Protein AF-A0A0D2PDH9-F1 (afdb_monomer)

Organism: Hypholoma sublateritium (strain FD-334 SS-4) (NCBI:txid945553)

pLDDT: mean 81.87, std 9.91, range [37.19, 96.12]

Structure (mmCIF, N/CA/C/O backbone):
data_AF-A0A0D2PDH9-F1
#
_entry.id   AF-A0A0D2PDH9-F1
#
loop_
_atom_site.group_PDB
_atom_site.id
_atom_site.type_symbol
_atom_site.label_atom_id
_atom_site.label_alt_id
_atom_site.label_comp_id
_atom_site.label_asym_id
_atom_site.label_entity_id
_atom_site.label_seq_id
_atom_site.pdbx_PDB_ins_code
_atom_site.Cartn_x
_atom_site.Cartn_y
_atom_site.Cartn_z
_atom_site.occupancy
_atom_site.B_iso_or_equiv
_atom_site.auth_seq_id
_atom_site.auth_comp_id
_atom_site.auth_asym_id
_atom_site.auth_atom_id
_atom_site.pdbx_PDB_model_num
ATOM 1 N N . MET A 1 1 ? 2.870 7.344 -26.450 1.00 37.19 1 MET A N 1
ATOM 2 C CA . MET A 1 1 ? 2.073 6.960 -27.634 1.00 37.19 1 MET A CA 1
ATOM 3 C C . MET A 1 1 ? 0.659 6.664 -27.164 1.00 37.19 1 MET A C 1
ATOM 5 O O . MET A 1 1 ? 0.551 6.042 -26.114 1.00 37.19 1 MET A O 1
ATOM 9 N N . PRO A 1 2 ? -0.398 7.162 -27.824 1.00 49.84 2 PRO A N 1
ATOM 10 C CA . PRO A 1 2 ? -1.767 6.843 -27.430 1.00 49.84 2 PRO A CA 1
ATOM 11 C C . PRO A 1 2 ? -2.007 5.343 -27.624 1.00 49.84 2 PRO A C 1
ATOM 13 O O . PRO A 1 2 ? -1.875 4.834 -28.733 1.00 49.84 2 PRO A O 1
ATOM 16 N N . THR A 1 3 ? -2.299 4.634 -26.538 1.00 59.06 3 THR A N 1
ATOM 17 C CA . THR A 1 3 ? -2.645 3.213 -26.584 1.00 59.06 3 THR A CA 1
ATOM 18 C C . THR A 1 3 ? -4.070 3.103 -27.112 1.00 59.06 3 THR A C 1
ATOM 20 O O . THR A 1 3 ? -5.017 3.510 -26.438 1.00 59.06 3 THR A O 1
ATOM 23 N N . GLU A 1 4 ? -4.231 2.628 -28.343 1.00 74.19 4 GLU A N 1
ATOM 24 C CA . GLU A 1 4 ? -5.554 2.320 -28.877 1.00 74.19 4 GLU A CA 1
ATOM 25 C C . GLU A 1 4 ? -6.143 1.133 -28.102 1.00 74.19 4 GLU A C 1
ATOM 27 O O . GLU A 1 4 ? -5.474 0.118 -27.906 1.00 74.19 4 GLU A O 1
ATOM 32 N N . ILE A 1 5 ? -7.378 1.272 -27.612 1.00 72.50 5 ILE A N 1
ATOM 33 C CA . ILE A 1 5 ? -8.081 0.178 -26.938 1.00 72.50 5 ILE A CA 1
ATOM 34 C C . ILE A 1 5 ? -8.751 -0.657 -28.025 1.00 72.50 5 ILE A C 1
ATOM 36 O O . ILE A 1 5 ? -9.552 -0.137 -28.804 1.00 72.50 5 ILE A O 1
ATOM 40 N N . ILE A 1 6 ? -8.412 -1.942 -28.077 1.00 82.81 6 ILE A N 1
ATOM 41 C CA . ILE A 1 6 ? -9.010 -2.898 -29.005 1.00 82.81 6 ILE A CA 1
ATOM 42 C C . ILE A 1 6 ? -10.144 -3.611 -28.270 1.00 82.81 6 ILE A C 1
ATOM 44 O O . ILE A 1 6 ? -9.899 -4.333 -27.307 1.00 82.81 6 ILE A O 1
ATOM 48 N N . GLU A 1 7 ? -11.380 -3.400 -28.714 1.00 84.44 7 GLU A N 1
ATOM 49 C CA . GLU A 1 7 ? -12.553 -4.126 -28.227 1.00 84.44 7 GLU A CA 1
ATOM 50 C C . GLU A 1 7 ? -12.954 -5.176 -29.263 1.00 84.44 7 GLU A C 1
ATOM 52 O O . GLU A 1 7 ? -12.940 -4.917 -30.468 1.00 84.44 7 GLU A O 1
ATOM 57 N N . THR A 1 8 ? -13.268 -6.387 -28.808 1.00 85.25 8 THR A N 1
ATOM 58 C CA . THR A 1 8 ? -13.623 -7.504 -29.689 1.00 85.25 8 THR A CA 1
ATOM 59 C C . THR A 1 8 ? -15.044 -7.952 -29.391 1.00 85.25 8 THR A C 1
ATOM 61 O O . THR A 1 8 ? -15.364 -8.263 -28.246 1.00 85.25 8 THR A O 1
ATOM 64 N N . SER A 1 9 ? -15.894 -7.997 -30.414 1.00 88.12 9 SER A N 1
ATOM 65 C CA . SER A 1 9 ? -17.261 -8.505 -30.313 1.00 88.12 9 SER A CA 1
ATOM 66 C C . SER A 1 9 ? -17.491 -9.639 -31.314 1.00 88.12 9 SER A C 1
ATOM 68 O O . SER A 1 9 ? -16.843 -9.723 -32.357 1.00 88.12 9 SER A O 1
ATOM 70 N N . MET A 1 10 ? -18.392 -10.554 -30.965 1.00 86.25 10 MET A N 1
ATOM 71 C CA . MET A 1 10 ? -18.767 -11.707 -31.785 1.00 86.25 10 MET A CA 1
ATOM 72 C C . MET A 1 10 ? -20.187 -11.503 -32.313 1.00 86.25 10 MET A C 1
ATOM 74 O O . MET A 1 10 ? -21.099 -11.246 -31.526 1.00 86.25 10 MET A O 1
ATOM 78 N N . VAL A 1 11 ? -20.387 -11.647 -33.624 1.00 90.81 11 VAL A N 1
ATOM 79 C CA . VAL A 1 11 ? -21.713 -11.640 -34.260 1.00 90.81 11 VAL A CA 1
ATOM 80 C C . VAL A 1 11 ? -21.820 -12.868 -35.160 1.00 90.81 11 VAL A C 1
ATOM 82 O O . VAL A 1 11 ? -21.286 -12.888 -36.268 1.00 90.81 11 VAL A O 1
ATOM 85 N N . GLY A 1 12 ? -22.482 -13.917 -34.662 1.00 92.31 12 GLY A N 1
ATOM 86 C CA . GLY A 1 12 ? -22.443 -15.240 -35.293 1.00 92.31 12 GLY A CA 1
ATOM 87 C C . GLY A 1 12 ? -21.014 -15.790 -35.301 1.00 92.31 12 GLY A C 1
ATOM 88 O O . GLY A 1 12 ? -20.348 -15.763 -34.269 1.00 92.31 12 GLY A O 1
ATOM 89 N N . ASP A 1 13 ? -20.536 -16.211 -36.472 1.00 92.81 13 ASP A N 1
ATOM 90 C CA . ASP A 1 13 ? -19.171 -16.723 -36.674 1.00 92.81 13 ASP A CA 1
ATOM 91 C C . ASP A 1 13 ? -18.150 -15.622 -37.032 1.00 92.81 13 ASP A C 1
ATOM 93 O O . ASP A 1 13 ? -17.011 -15.910 -37.400 1.00 92.81 13 ASP A O 1
ATOM 97 N N . ILE A 1 14 ? -18.543 -14.345 -36.955 1.00 83.19 14 ILE A N 1
ATOM 98 C CA . ILE A 1 14 ? -17.696 -13.205 -37.323 1.00 83.19 14 ILE A CA 1
ATOM 99 C C . ILE A 1 14 ? -17.177 -12.515 -36.059 1.00 83.19 14 ILE A C 1
ATOM 101 O O . ILE A 1 14 ? -17.952 -12.048 -35.221 1.00 83.19 14 ILE A O 1
ATOM 105 N N . THR A 1 15 ? -15.853 -12.393 -35.956 1.00 90.75 15 THR A N 1
ATOM 106 C CA . THR A 1 15 ? -15.182 -11.564 -34.949 1.00 90.75 15 THR A CA 1
ATOM 107 C C . THR A 1 15 ? -14.998 -10.149 -35.489 1.00 90.75 15 THR A C 1
ATOM 109 O O . THR A 1 15 ? -14.273 -9.936 -36.461 1.00 90.75 15 THR A O 1
ATOM 112 N N . ILE A 1 16 ? -15.637 -9.171 -34.854 1.00 85.75 16 ILE A N 1
ATOM 113 C CA . ILE A 1 16 ? -15.491 -7.757 -35.190 1.00 85.75 16 ILE A CA 1
ATOM 114 C C . ILE A 1 16 ? -14.515 -7.128 -34.197 1.00 85.75 16 ILE A C 1
ATOM 116 O O . ILE A 1 16 ? -14.707 -7.180 -32.982 1.00 85.75 16 ILE A O 1
ATOM 120 N N . VAL A 1 17 ? -13.448 -6.541 -34.731 1.00 86.00 17 VAL A N 1
ATOM 121 C CA . VAL A 1 17 ? -12.427 -5.837 -33.955 1.00 86.00 17 VAL A CA 1
ATOM 122 C C . VAL A 1 17 ? -12.678 -4.341 -34.104 1.00 86.00 17 VAL A C 1
ATOM 124 O O . VAL A 1 17 ? -12.548 -3.793 -35.199 1.00 86.00 17 VAL A O 1
A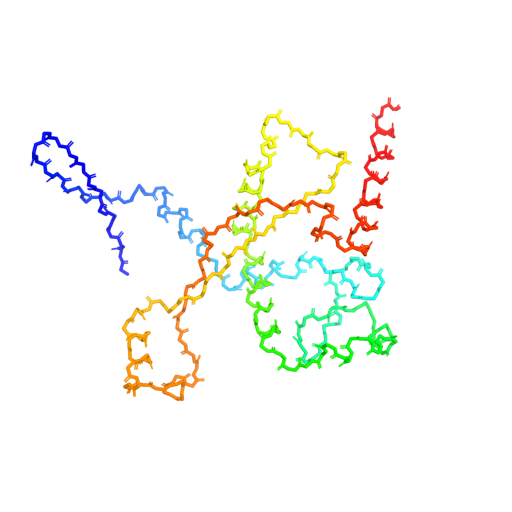TOM 127 N N . HIS A 1 18 ? -13.052 -3.673 -33.017 1.00 84.56 18 HIS A N 1
ATOM 128 C CA . HIS A 1 18 ? -13.260 -2.231 -32.992 1.00 84.56 18 HIS A CA 1
ATOM 129 C C . HIS A 1 18 ? -12.097 -1.538 -32.292 1.00 84.56 18 HIS A C 1
ATOM 131 O O . HIS A 1 18 ? -11.781 -1.821 -31.136 1.00 84.56 18 HIS A O 1
ATOM 137 N N . THR A 1 19 ? -11.498 -0.566 -32.974 1.00 82.12 19 THR A N 1
ATOM 138 C CA . THR A 1 19 ? -10.586 0.380 -32.335 1.00 82.12 19 THR A CA 1
ATOM 139 C C . THR A 1 19 ? -11.412 1.446 -31.629 1.00 82.12 19 THR A C 1
ATOM 141 O O . THR A 1 19 ? -12.009 2.320 -32.263 1.00 82.12 19 THR A O 1
ATOM 144 N N . VAL A 1 20 ? -11.454 1.390 -30.302 1.00 80.94 20 VAL A N 1
ATOM 145 C CA . VAL A 1 20 ? -12.179 2.366 -29.494 1.00 80.94 20 VAL A CA 1
ATOM 146 C C . VAL A 1 20 ? -11.223 3.489 -29.128 1.00 80.94 20 VAL A C 1
ATOM 148 O O . VAL A 1 20 ? -10.292 3.323 -28.338 1.00 80.94 20 VAL A O 1
ATOM 151 N N . LYS A 1 21 ? -11.467 4.678 -29.686 1.00 77.62 21 LYS A N 1
ATOM 152 C CA . LYS A 1 21 ? -10.799 5.887 -29.202 1.00 77.62 21 LYS A CA 1
ATOM 153 C C . LYS A 1 21 ? -11.315 6.184 -27.791 1.00 77.62 21 LYS A C 1
ATOM 155 O O . LYS A 1 21 ? -12.532 6.318 -27.622 1.00 77.62 21 LYS A O 1
ATOM 160 N N . PRO A 1 22 ? -10.436 6.314 -26.780 1.00 69.12 22 PRO A N 1
ATOM 161 C CA . PRO A 1 22 ? -10.864 6.675 -25.437 1.00 69.12 22 PRO A CA 1
ATOM 162 C C . PRO A 1 22 ? -11.691 7.961 -25.483 1.00 69.12 22 PRO A C 1
ATOM 164 O O . PRO A 1 22 ? -11.311 8.928 -26.151 1.00 69.12 22 PRO A O 1
ATOM 167 N N . LYS A 1 23 ? -12.824 7.995 -24.770 1.00 78.56 23 LYS A N 1
ATOM 168 C CA . LYS A 1 23 ? -13.599 9.234 -24.622 1.00 78.56 23 LYS A CA 1
ATOM 169 C C . LYS A 1 23 ? -12.667 10.332 -24.108 1.00 78.56 23 LYS A C 1
ATOM 171 O O . LYS A 1 23 ? -11.918 10.108 -23.157 1.00 78.56 23 LYS A O 1
ATOM 176 N N . LYS A 1 24 ? -12.747 11.529 -24.698 1.00 77.75 24 LYS A N 1
ATOM 177 C CA . LYS A 1 24 ? -11.904 12.681 -24.331 1.00 77.75 24 LYS A CA 1
ATOM 178 C C . L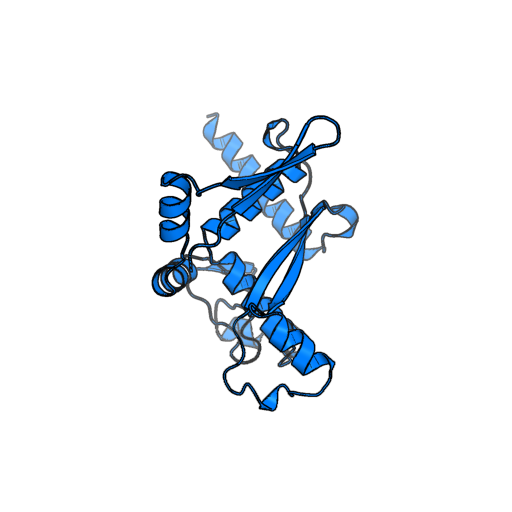YS A 1 24 ? -11.904 12.945 -22.817 1.00 77.75 24 LYS A C 1
ATOM 180 O O . LYS A 1 24 ? -10.853 13.195 -22.242 1.00 77.75 24 LYS A O 1
ATOM 185 N N . SER A 1 25 ? -13.052 12.759 -22.160 1.00 76.94 25 SER A N 1
ATOM 186 C CA . SER A 1 25 ? -13.192 12.871 -20.703 1.00 76.94 25 SER A CA 1
ATOM 187 C C . SER A 1 25 ? -12.342 11.869 -19.911 1.00 76.94 25 SER A C 1
ATOM 189 O O . SER A 1 25 ? -11.777 12.242 -18.887 1.00 76.94 25 SER A O 1
ATOM 191 N N . MET A 1 26 ? -12.199 10.621 -20.376 1.00 64.69 26 MET A N 1
ATOM 192 C CA . MET A 1 26 ? -11.307 9.645 -19.738 1.00 64.69 26 MET A CA 1
ATOM 193 C C . MET A 1 26 ? -9.840 10.016 -19.930 1.00 64.69 26 MET A C 1
ATOM 195 O O . MET A 1 26 ? -9.066 9.861 -18.993 1.00 64.69 26 MET A O 1
ATOM 199 N N . SER A 1 27 ? -9.459 10.530 -21.103 1.00 66.06 27 SER A N 1
ATOM 200 C CA . SER A 1 27 ? -8.083 10.975 -21.363 1.00 66.06 27 SER A CA 1
ATOM 201 C C . SER A 1 27 ? -7.706 12.174 -20.489 1.00 66.06 27 SER A C 1
ATOM 203 O O . SER A 1 27 ? -6.651 12.175 -19.865 1.00 66.06 27 SER A O 1
ATOM 205 N N . GLU A 1 28 ? -8.596 13.162 -20.372 1.00 74.94 28 GLU A N 1
ATOM 206 C CA . GLU A 1 28 ? -8.408 14.319 -19.487 1.00 74.94 28 GLU A CA 1
ATOM 207 C C . GLU A 1 28 ? -8.368 13.910 -18.008 1.00 74.94 28 GLU A C 1
ATOM 209 O O . GLU A 1 28 ? -7.613 14.483 -17.220 1.00 74.94 28 GLU A O 1
ATOM 214 N N . MET A 1 29 ? -9.161 12.909 -17.612 1.00 67.56 29 MET A N 1
ATOM 215 C CA . MET A 1 29 ? -9.070 12.320 -16.278 1.00 67.56 29 MET A CA 1
ATOM 216 C C . MET A 1 29 ? -7.717 11.629 -16.089 1.00 67.56 29 MET A C 1
ATOM 218 O O . MET A 1 29 ? -7.061 11.888 -15.090 1.00 67.56 29 MET A O 1
ATOM 222 N N . HIS A 1 30 ? -7.250 10.841 -17.061 1.00 64.69 30 HIS A N 1
ATOM 223 C CA . HIS A 1 30 ? -5.947 10.174 -17.020 1.00 64.69 30 HIS A CA 1
ATOM 224 C C . HIS A 1 30 ? -4.782 11.162 -16.909 1.00 64.69 30 HIS A C 1
ATOM 226 O O . HIS A 1 30 ? -3.899 10.963 -16.083 1.00 64.69 30 HIS A O 1
ATOM 232 N N . GLU A 1 31 ? -4.797 12.260 -17.666 1.00 67.44 31 GLU A N 1
ATOM 233 C CA . GLU A 1 31 ? -3.784 13.317 -17.559 1.00 67.44 31 GLU A CA 1
ATOM 234 C C . GLU A 1 31 ? -3.828 14.031 -16.203 1.00 67.44 31 GLU A C 1
ATOM 236 O O . GLU A 1 31 ? -2.787 14.356 -15.634 1.00 67.44 31 GLU A O 1
ATOM 241 N N . LYS A 1 32 ? -5.019 14.221 -15.622 1.00 66.50 32 LYS A N 1
ATOM 242 C CA . LYS A 1 32 ? -5.165 14.722 -14.242 1.00 66.50 32 LYS A CA 1
ATOM 243 C C . LYS A 1 32 ? -4.719 13.693 -13.197 1.00 66.50 32 LYS A C 1
ATOM 245 O O . LYS A 1 32 ? -4.284 14.081 -12.108 1.00 66.50 32 LYS A O 1
ATOM 250 N N . CYS A 1 33 ? -4.826 12.410 -13.532 1.00 60.47 33 CYS A N 1
ATOM 251 C CA . CYS A 1 33 ? -4.408 11.258 -12.743 1.00 60.47 33 CYS A CA 1
ATOM 252 C C . CYS A 1 33 ? -2.919 10.926 -12.912 1.00 60.47 33 CYS A C 1
ATOM 254 O O . CYS A 1 33 ? -2.395 10.181 -12.085 1.00 60.47 33 CYS A O 1
ATOM 256 N N . LEU A 1 34 ? -2.217 11.495 -13.903 1.00 64.88 34 LEU A N 1
ATOM 257 C CA . LEU A 1 34 ? -0.757 11.478 -13.956 1.00 64.88 34 LEU A CA 1
ATOM 258 C C . LEU A 1 34 ? -0.251 12.250 -12.748 1.00 64.88 34 LEU A C 1
ATOM 260 O O . LEU A 1 34 ? -0.267 13.484 -12.679 1.00 64.88 34 LEU A O 1
ATOM 264 N N . ILE A 1 35 ? 0.165 11.502 -11.734 1.00 60.72 35 ILE A N 1
ATOM 265 C CA . ILE A 1 35 ? 0.556 12.109 -10.478 1.00 60.72 35 ILE A CA 1
ATOM 266 C C . ILE A 1 35 ? 1.951 12.668 -10.656 1.00 60.72 35 ILE A C 1
ATOM 268 O O . ILE A 1 35 ? 2.954 11.983 -10.479 1.00 60.72 35 ILE A O 1
ATOM 272 N N . LEU A 1 36 ? 2.002 13.958 -10.975 1.00 68.38 36 LEU A N 1
ATOM 273 C CA . LEU A 1 36 ? 3.223 14.739 -10.903 1.00 68.38 36 LEU A CA 1
ATOM 274 C C . LEU A 1 36 ? 3.906 14.449 -9.564 1.00 68.38 36 LEU A C 1
ATOM 276 O O . LEU A 1 36 ? 3.327 14.680 -8.500 1.00 68.38 36 LEU A O 1
ATOM 280 N N . THR A 1 37 ? 5.161 14.004 -9.607 1.00 73.31 37 THR A N 1
ATOM 281 C CA . THR A 1 37 ? 5.989 13.681 -8.433 1.00 73.31 37 THR A CA 1
ATOM 282 C C . THR A 1 37 ? 5.940 14.778 -7.361 1.00 73.31 37 THR A C 1
ATOM 284 O O . THR A 1 37 ? 6.010 14.499 -6.163 1.00 73.31 37 THR A O 1
ATOM 287 N N . LYS A 1 38 ? 5.763 16.042 -7.774 1.00 76.50 38 LYS A N 1
ATOM 288 C CA . LYS A 1 38 ? 5.541 17.194 -6.885 1.00 76.50 38 LYS A CA 1
ATOM 289 C C . LYS A 1 38 ? 4.285 17.043 -6.010 1.00 76.50 38 LYS A C 1
ATOM 291 O O . LYS A 1 38 ? 4.373 17.266 -4.805 1.00 76.50 38 LYS A O 1
ATOM 296 N N . ARG A 1 39 ? 3.149 16.616 -6.576 1.00 76.62 39 ARG A N 1
ATOM 297 C CA . ARG A 1 39 ? 1.894 16.372 -5.840 1.00 76.62 39 ARG A CA 1
ATOM 298 C C . ARG A 1 39 ? 2.021 15.197 -4.875 1.00 76.62 39 ARG A C 1
ATOM 300 O O . ARG A 1 39 ? 1.629 15.345 -3.724 1.00 76.62 39 ARG A O 1
ATOM 307 N N . MET A 1 40 ? 2.649 14.088 -5.283 1.00 74.12 40 MET A N 1
ATOM 308 C CA . MET A 1 40 ? 2.916 12.969 -4.360 1.00 74.12 40 MET A CA 1
ATOM 309 C C . MET A 1 40 ? 3.766 13.416 -3.171 1.00 74.12 40 MET A C 1
ATOM 311 O O . MET A 1 40 ? 3.471 13.072 -2.032 1.00 74.12 40 MET A O 1
ATOM 315 N N . LYS A 1 41 ? 4.821 14.204 -3.418 1.00 79.06 41 LYS A N 1
ATOM 316 C CA . LYS A 1 41 ? 5.673 14.745 -2.349 1.00 79.06 41 LYS A CA 1
ATOM 317 C C . LYS A 1 41 ? 4.892 15.655 -1.400 1.00 79.06 41 LYS A C 1
ATOM 319 O O . LYS A 1 41 ? 5.122 15.577 -0.200 1.00 79.06 41 LYS A O 1
ATOM 324 N N . ALA A 1 42 ? 3.990 16.491 -1.914 1.00 81.75 42 ALA A N 1
ATOM 325 C CA . ALA A 1 42 ? 3.133 17.338 -1.087 1.00 81.75 42 ALA A CA 1
ATOM 326 C C . ALA A 1 42 ? 2.159 16.505 -0.239 1.00 81.75 42 ALA A C 1
ATOM 328 O O . ALA A 1 42 ? 2.102 16.690 0.971 1.00 81.75 42 ALA A O 1
ATOM 329 N N . PHE A 1 43 ? 1.478 15.528 -0.843 1.00 79.25 43 PHE A N 1
ATOM 330 C CA . PHE A 1 43 ? 0.542 14.652 -0.135 1.00 79.25 43 PHE A CA 1
ATOM 331 C C . PHE A 1 43 ? 1.231 13.775 0.920 1.00 79.25 43 PHE A C 1
ATOM 333 O O . PHE A 1 43 ? 0.716 13.587 2.014 1.00 79.25 43 PHE A O 1
ATOM 340 N N . ARG A 1 44 ? 2.454 13.295 0.665 1.00 77.44 44 ARG A N 1
ATOM 341 C CA . ARG A 1 44 ? 3.227 12.567 1.688 1.00 77.44 44 ARG A CA 1
ATOM 342 C C . ARG A 1 44 ? 3.466 13.382 2.953 1.00 77.44 44 ARG A C 1
ATOM 344 O O . ARG A 1 44 ? 3.535 12.791 4.018 1.00 77.44 44 ARG A O 1
ATOM 351 N N . LYS A 1 45 ? 3.580 14.709 2.847 1.00 80.44 45 LYS A N 1
ATOM 352 C CA . LYS A 1 45 ? 3.730 15.589 4.016 1.00 80.44 45 LYS A CA 1
ATOM 353 C C . LYS A 1 45 ? 2.431 15.741 4.811 1.00 80.44 45 LYS A C 1
ATOM 355 O O . LYS A 1 45 ? 2.490 16.117 5.972 1.00 80.44 45 LYS A O 1
ATOM 360 N N . THR A 1 46 ? 1.275 15.481 4.196 1.00 80.88 46 THR A N 1
ATOM 361 C CA . THR A 1 46 ? -0.029 15.515 4.879 1.00 80.88 46 THR A CA 1
ATOM 362 C C . THR A 1 46 ? -0.416 14.163 5.468 1.00 80.88 46 THR A C 1
ATOM 364 O O . THR A 1 46 ? -1.311 14.099 6.308 1.00 80.88 46 THR A O 1
ATOM 367 N N . LEU A 1 47 ? 0.227 13.076 5.030 1.00 75.19 47 LEU A N 1
ATOM 368 C CA . LEU A 1 47 ? 0.007 11.759 5.609 1.00 75.19 47 LEU A CA 1
ATOM 369 C C . LEU A 1 47 ? 0.509 11.742 7.050 1.00 75.19 47 LEU A C 1
ATOM 371 O O . LEU A 1 47 ? 1.644 12.112 7.336 1.00 75.19 47 LEU A O 1
ATOM 375 N N . THR A 1 48 ? -0.351 11.280 7.951 1.00 80.62 48 THR A N 1
ATOM 376 C CA . THR A 1 48 ? 0.052 10.999 9.325 1.00 80.62 48 THR A CA 1
ATOM 377 C C . THR A 1 48 ? 0.579 9.579 9.411 1.00 80.62 48 THR A C 1
ATOM 379 O O . THR A 1 48 ? 0.038 8.653 8.803 1.00 80.62 48 THR A O 1
ATOM 382 N N . SER A 1 49 ? 1.642 9.398 10.182 1.00 79.19 49 SER A N 1
ATOM 383 C CA . SER A 1 49 ? 2.186 8.086 10.492 1.00 79.19 49 SER A CA 1
ATOM 384 C C . SER A 1 49 ? 2.021 7.791 11.977 1.00 79.19 49 SER A C 1
ATOM 386 O O . SER A 1 49 ? 2.028 8.685 12.828 1.00 79.19 49 SER A O 1
ATOM 388 N N . ALA A 1 50 ? 1.853 6.513 12.305 1.00 82.50 50 ALA A N 1
ATOM 389 C CA . ALA A 1 50 ? 1.834 6.072 13.689 1.00 82.50 50 ALA A CA 1
ATOM 390 C C . ALA A 1 50 ? 3.267 5.822 14.166 1.00 82.50 50 ALA A C 1
ATOM 392 O O . ALA A 1 50 ? 4.010 5.051 13.556 1.00 82.50 50 ALA A O 1
ATOM 393 N N . CYS A 1 51 ? 3.644 6.412 15.301 1.00 85.62 51 CYS A N 1
ATOM 394 C CA . CYS A 1 51 ? 4.901 6.081 15.963 1.00 85.62 51 CYS A CA 1
ATOM 395 C C . CYS A 1 51 ? 4.969 4.571 16.233 1.00 85.62 51 CYS A C 1
ATOM 397 O O . CYS A 1 51 ? 4.114 4.007 16.912 1.00 85.62 51 CYS A O 1
ATOM 399 N N . GLY A 1 52 ? 6.028 3.906 15.779 1.00 81.12 52 GLY A N 1
ATOM 400 C CA . GLY A 1 52 ? 6.182 2.464 15.921 1.00 81.12 52 GLY A CA 1
ATOM 401 C C . GLY A 1 52 ? 6.225 1.986 17.374 1.00 81.12 52 GLY A C 1
ATOM 402 O O . GLY A 1 52 ? 6.067 0.794 17.610 1.00 81.12 52 GLY A O 1
ATOM 403 N N . PHE A 1 53 ? 6.461 2.863 18.352 1.00 85.69 53 PHE A N 1
ATOM 404 C CA . PHE A 1 53 ? 6.471 2.515 19.775 1.00 85.69 53 PHE A CA 1
ATOM 405 C C . PHE A 1 53 ? 5.166 2.893 20.484 1.00 85.69 53 PHE A C 1
ATOM 407 O O . PHE A 1 53 ? 4.476 2.014 20.985 1.00 85.69 53 PHE A O 1
ATOM 414 N N . CYS A 1 54 ? 4.816 4.183 20.518 1.00 84.56 54 CYS A N 1
ATOM 415 C CA . CYS A 1 54 ? 3.652 4.670 21.266 1.00 84.56 54 CYS A CA 1
ATOM 416 C C . CYS A 1 54 ? 2.365 4.755 20.434 1.00 84.56 54 CYS A C 1
ATOM 418 O O . CYS A 1 54 ? 1.330 5.126 20.975 1.00 84.56 54 CYS A O 1
ATOM 420 N N . GLN A 1 55 ? 2.430 4.461 19.130 1.00 80.19 55 GLN A N 1
ATOM 421 C CA . GLN A 1 55 ? 1.308 4.473 18.179 1.00 80.19 55 GLN A CA 1
ATOM 422 C C . GLN A 1 55 ? 0.597 5.825 18.014 1.00 80.19 55 GLN A C 1
ATOM 424 O O . GLN A 1 55 ? -0.407 5.914 17.312 1.00 80.19 55 GLN A O 1
ATOM 429 N N . LYS A 1 56 ? 1.131 6.902 18.602 1.00 84.00 56 LYS A N 1
ATOM 430 C CA . LYS A 1 56 ? 0.625 8.259 18.397 1.00 84.00 56 LYS A CA 1
ATOM 431 C C . LYS A 1 56 ? 0.763 8.637 16.920 1.00 84.00 56 LYS A C 1
ATOM 433 O O . LYS A 1 56 ? 1.845 8.480 16.351 1.00 84.00 56 LYS A O 1
ATOM 438 N N . LEU A 1 57 ? -0.332 9.118 16.335 1.00 80.75 57 LEU A N 1
ATOM 439 C CA . LEU A 1 57 ? -0.354 9.677 14.987 1.00 80.75 57 LEU A CA 1
ATOM 440 C C . LEU A 1 57 ? 0.296 11.059 14.990 1.00 80.75 57 LEU A C 1
ATOM 442 O O . LEU A 1 57 ? 0.036 11.864 15.887 1.00 80.75 57 LEU A O 1
ATOM 446 N N . GLN A 1 58 ? 1.133 11.322 13.996 1.00 85.44 58 GLN A N 1
ATOM 447 C CA . GLN A 1 58 ? 1.850 12.586 13.849 1.00 85.44 58 GLN A CA 1
ATOM 448 C C . GLN A 1 58 ? 2.188 12.850 12.381 1.00 85.44 58 GLN A C 1
ATOM 450 O O . GLN A 1 58 ? 2.289 11.917 11.586 1.00 85.44 58 GLN A O 1
ATOM 455 N N . THR A 1 59 ? 2.354 14.124 12.037 1.00 82.50 59 THR A N 1
ATOM 456 C CA . THR A 1 59 ? 2.807 14.583 10.715 1.00 82.50 59 THR A CA 1
ATOM 457 C C . THR A 1 59 ? 4.330 14.628 10.625 1.00 82.50 59 THR A C 1
ATOM 459 O O . THR A 1 59 ? 4.901 14.251 9.608 1.00 82.50 59 THR A O 1
ATOM 462 N N . ASP A 1 60 ? 4.991 15.032 11.712 1.00 83.00 60 ASP A N 1
ATOM 463 C CA . ASP A 1 60 ? 6.447 15.101 11.795 1.00 83.00 60 ASP A CA 1
ATOM 464 C C . ASP A 1 60 ? 6.990 13.854 12.487 1.00 83.00 60 ASP A C 1
ATOM 466 O O . ASP A 1 60 ? 6.768 13.613 13.675 1.00 83.00 60 ASP A O 1
ATOM 470 N N . GLU A 1 61 ? 7.703 13.030 11.727 1.00 82.69 61 GLU A N 1
ATOM 471 C CA . GLU A 1 61 ? 8.232 11.760 12.203 1.00 82.69 61 GLU A CA 1
ATOM 472 C C . GLU A 1 61 ? 9.743 11.643 12.017 1.00 82.69 61 GLU A C 1
ATOM 474 O O . GLU A 1 61 ? 10.332 12.031 11.008 1.00 82.69 61 GLU A O 1
ATOM 479 N N . LEU A 1 62 ? 10.390 11.011 12.992 1.00 85.62 62 LEU A N 1
ATOM 480 C CA . LEU A 1 62 ? 11.754 10.535 12.843 1.00 85.62 62 LEU A CA 1
ATOM 481 C C . LEU A 1 62 ? 11.719 9.144 12.226 1.00 85.62 62 LEU A C 1
ATOM 483 O O . LEU A 1 62 ? 11.583 8.141 12.928 1.00 85.62 62 LEU A O 1
ATOM 487 N N . VAL A 1 63 ? 11.880 9.082 10.909 1.00 86.25 63 VAL A N 1
ATOM 488 C CA . VAL A 1 63 ? 11.995 7.811 10.194 1.00 86.25 63 VAL A CA 1
ATOM 489 C C . VAL A 1 63 ? 13.358 7.177 10.480 1.00 86.25 63 VAL A C 1
ATOM 491 O O . VAL A 1 63 ? 14.404 7.834 10.480 1.00 86.25 63 VAL A O 1
ATOM 494 N N . CYS A 1 64 ? 13.372 5.870 10.733 1.00 86.00 64 CYS A N 1
ATOM 495 C CA . CYS A 1 64 ? 14.602 5.109 10.891 1.00 86.00 64 CYS A CA 1
ATOM 496 C C . CYS A 1 64 ? 15.489 5.256 9.649 1.00 86.00 64 CYS A C 1
ATOM 498 O O . CYS A 1 64 ? 15.102 4.871 8.549 1.00 86.00 64 CYS A O 1
ATOM 500 N N . ALA A 1 65 ? 16.709 5.767 9.827 1.00 83.81 65 ALA A N 1
ATOM 501 C CA . ALA A 1 65 ? 17.603 6.046 8.709 1.00 83.81 65 ALA A CA 1
ATOM 502 C C . ALA A 1 65 ? 18.023 4.787 7.933 1.00 83.81 65 ALA A C 1
ATOM 504 O O . ALA A 1 65 ? 18.295 4.911 6.743 1.00 83.81 65 ALA A O 1
ATOM 505 N N . LYS A 1 66 ? 18.035 3.616 8.587 1.00 82.06 66 LYS A N 1
ATOM 506 C CA . LYS A 1 66 ? 18.469 2.342 8.004 1.00 82.06 66 LYS A CA 1
ATOM 507 C C . LYS A 1 66 ? 17.366 1.669 7.187 1.00 82.06 66 LYS A C 1
ATOM 509 O O . LYS A 1 66 ? 17.523 1.472 5.993 1.00 82.06 66 LYS A O 1
ATOM 514 N N . CYS A 1 67 ? 16.224 1.360 7.806 1.00 78.00 67 CYS A N 1
ATOM 515 C CA . CYS A 1 67 ? 15.133 0.683 7.096 1.00 78.00 67 CYS A CA 1
ATOM 516 C C . CYS A 1 67 ? 14.194 1.636 6.343 1.00 78.00 67 CYS A C 1
ATOM 518 O O . CYS A 1 67 ? 13.434 1.173 5.510 1.00 78.00 67 CYS A O 1
ATOM 520 N N . LYS A 1 68 ? 14.181 2.943 6.642 1.00 79.69 68 LYS A N 1
ATOM 521 C CA . LYS A 1 68 ? 13.231 3.927 6.076 1.00 79.69 68 LYS A CA 1
ATOM 522 C C . LYS A 1 68 ? 11.740 3.574 6.258 1.00 79.69 68 LYS A C 1
ATOM 524 O O . LYS A 1 68 ? 10.892 4.145 5.586 1.00 79.69 68 LYS A O 1
ATOM 529 N N . VAL A 1 69 ? 11.441 2.643 7.166 1.00 77.00 69 VAL A N 1
ATOM 530 C CA . VAL A 1 69 ? 10.102 2.095 7.432 1.00 77.00 69 VAL A CA 1
ATOM 531 C C . VAL A 1 69 ? 9.567 2.565 8.778 1.00 77.00 69 VAL A C 1
ATOM 533 O O . VAL A 1 69 ? 8.454 3.063 8.877 1.00 77.00 69 VAL A O 1
ATOM 536 N N . ALA A 1 70 ? 10.339 2.361 9.845 1.00 83.12 70 ALA A N 1
ATOM 537 C CA . ALA A 1 70 ? 9.836 2.614 11.185 1.00 83.12 70 ALA A CA 1
ATOM 538 C C . ALA A 1 70 ? 9.839 4.115 11.496 1.00 83.12 70 ALA A C 1
ATOM 540 O O . ALA A 1 70 ? 10.894 4.751 11.468 1.00 83.12 70 ALA A O 1
ATOM 541 N N . ALA A 1 71 ? 8.661 4.623 11.832 1.00 88.44 71 ALA A N 1
ATOM 542 C CA . ALA A 1 71 ? 8.381 5.977 12.280 1.00 88.44 71 ALA A CA 1
ATOM 543 C C . ALA A 1 71 ? 8.526 6.118 13.799 1.00 88.44 71 ALA A C 1
ATOM 545 O O . ALA A 1 71 ? 8.111 5.223 14.538 1.00 88.44 71 ALA A O 1
ATOM 546 N N . TYR A 1 72 ? 9.040 7.244 14.294 1.00 91.38 72 TYR A N 1
ATOM 547 C CA . TYR A 1 72 ? 9.108 7.530 15.732 1.00 91.38 72 TYR A CA 1
ATOM 548 C C . TYR A 1 72 ? 8.761 8.985 16.034 1.00 91.38 72 TYR A C 1
ATOM 550 O O . TYR A 1 72 ? 9.058 9.877 15.246 1.00 91.38 72 TYR A O 1
ATOM 558 N N . CYS A 1 73 ? 8.158 9.237 17.196 1.00 91.62 73 CYS A N 1
ATOM 559 C CA . CYS A 1 73 ? 7.821 10.592 17.648 1.00 91.62 73 CYS A CA 1
ATOM 560 C C . CYS A 1 73 ? 9.003 11.369 18.221 1.00 91.62 73 CYS A C 1
ATOM 562 O O . CYS A 1 73 ? 8.996 12.592 18.229 1.00 91.62 73 CYS A O 1
ATOM 564 N N . SER A 1 74 ? 10.036 10.675 18.700 1.00 92.69 74 SER A N 1
ATOM 565 C CA . SER A 1 74 ? 11.243 11.311 19.220 1.00 92.69 74 SER A CA 1
ATOM 566 C C . SER A 1 74 ? 12.455 10.387 19.099 1.00 92.69 74 SER A C 1
ATOM 568 O O . SER A 1 74 ? 12.328 9.169 18.913 1.00 92.69 74 SER A O 1
ATOM 570 N N . LYS A 1 75 ? 13.658 10.969 19.201 1.00 91.00 75 LYS A N 1
ATOM 571 C CA . LYS A 1 75 ? 14.918 10.207 19.202 1.00 91.00 75 LYS A CA 1
ATOM 572 C C . LYS A 1 75 ? 14.979 9.252 20.396 1.00 91.00 75 LYS A C 1
ATOM 574 O O . LYS A 1 75 ? 15.426 8.120 20.239 1.00 91.00 75 LYS A O 1
ATOM 579 N N . GLU A 1 76 ? 14.485 9.685 21.552 1.00 92.06 76 GLU A N 1
ATOM 580 C CA . GLU A 1 76 ? 14.423 8.888 22.782 1.00 92.06 76 GLU A CA 1
ATOM 581 C C . GLU A 1 76 ? 13.583 7.625 22.589 1.00 92.06 76 GLU A C 1
ATOM 583 O O . GLU A 1 76 ? 14.023 6.520 22.899 1.00 92.06 76 GLU A O 1
ATOM 588 N N . VAL A 1 77 ? 12.395 7.772 21.997 1.00 87.75 77 VAL A N 1
ATOM 589 C CA . VAL A 1 77 ? 11.489 6.652 21.730 1.00 87.75 77 VAL A CA 1
ATOM 590 C C . VAL A 1 77 ? 12.095 5.667 20.728 1.00 87.75 77 VAL A C 1
ATOM 592 O O . VAL A 1 77 ? 11.963 4.454 20.894 1.00 87.75 77 VAL A O 1
ATOM 595 N N . ARG A 1 78 ? 12.825 6.168 19.724 1.00 86.50 78 ARG A N 1
ATOM 596 C CA . ARG A 1 78 ? 13.569 5.324 18.779 1.00 86.50 78 ARG A CA 1
ATOM 597 C C . ARG A 1 78 ? 14.641 4.479 19.475 1.00 86.50 78 ARG A C 1
ATOM 599 O O . ARG A 1 78 ? 14.804 3.313 19.126 1.00 86.50 78 ARG A O 1
ATOM 606 N N . LEU A 1 79 ? 15.367 5.049 20.439 1.00 86.50 79 LEU A N 1
ATOM 607 C CA . LEU A 1 79 ? 16.429 4.353 21.178 1.00 86.50 79 LEU A CA 1
ATOM 608 C C . LEU A 1 79 ? 15.874 3.304 22.152 1.00 86.50 79 LEU A C 1
ATOM 610 O O . LEU A 1 79 ? 16.462 2.237 22.303 1.00 86.50 79 LEU A O 1
ATOM 614 N N . ARG A 1 80 ? 14.708 3.564 22.754 1.00 85.56 80 ARG A N 1
ATOM 615 C CA . ARG A 1 80 ? 14.040 2.657 23.704 1.00 85.56 80 ARG A CA 1
ATOM 616 C C . ARG A 1 80 ? 13.407 1.414 23.075 1.00 85.56 80 ARG A C 1
ATOM 618 O O . ARG A 1 80 ? 12.860 0.597 23.810 1.00 85.56 80 ARG A O 1
ATOM 625 N N . LYS A 1 81 ? 13.451 1.241 21.747 1.00 73.88 81 LYS A N 1
ATOM 626 C CA . LYS A 1 81 ? 12.826 0.105 21.049 1.00 73.88 81 LYS A CA 1
ATOM 627 C C . LYS A 1 81 ? 13.865 -0.912 20.539 1.00 73.88 81 LYS A C 1
ATOM 629 O O . LYS A 1 81 ? 14.064 -1.020 19.325 1.00 73.88 81 LYS A O 1
ATOM 634 N N . PRO A 1 82 ? 14.501 -1.714 21.419 1.00 68.50 82 PRO A N 1
ATOM 635 C CA . PRO A 1 82 ? 15.490 -2.714 21.009 1.00 68.50 82 PRO A CA 1
ATOM 636 C C . PRO A 1 82 ? 14.892 -3.776 20.078 1.00 68.50 82 PRO A C 1
ATOM 638 O O . PRO A 1 82 ? 15.582 -4.267 19.188 1.00 68.50 82 PRO A O 1
ATOM 641 N N . THR A 1 83 ? 13.588 -4.051 20.184 1.00 74.62 83 THR A N 1
ATOM 642 C CA . THR A 1 83 ? 12.877 -4.979 19.290 1.00 74.62 83 THR A CA 1
ATOM 643 C C . THR A 1 83 ? 12.907 -4.538 17.830 1.00 74.62 83 THR A C 1
ATOM 645 O O . THR A 1 83 ? 12.955 -5.382 16.940 1.00 74.62 83 THR A O 1
ATOM 648 N N . HIS A 1 84 ? 12.960 -3.228 17.552 1.00 78.62 84 HIS A N 1
ATOM 649 C CA . HIS A 1 84 ? 13.140 -2.761 16.183 1.00 78.62 84 HIS A CA 1
ATOM 650 C C . HIS A 1 84 ? 14.494 -3.190 15.626 1.00 78.62 84 HIS A C 1
ATOM 652 O O . HIS A 1 84 ? 14.546 -3.586 14.473 1.00 78.62 84 HIS A O 1
ATOM 658 N N . LYS A 1 85 ? 15.576 -3.166 16.416 1.00 77.94 85 LYS A N 1
ATOM 659 C CA . LYS A 1 85 ? 16.923 -3.548 15.958 1.00 77.94 85 LYS A CA 1
ATOM 660 C C . LYS A 1 85 ? 16.959 -4.979 15.409 1.00 77.94 85 LYS A C 1
ATOM 662 O O . LYS A 1 85 ? 17.666 -5.226 14.437 1.00 77.94 85 LYS A O 1
ATOM 667 N N . LEU A 1 86 ? 16.152 -5.878 15.977 1.00 72.75 86 LEU A N 1
ATOM 668 C CA . LEU A 1 86 ? 16.031 -7.273 15.538 1.00 72.75 86 LEU A CA 1
ATOM 669 C C . LEU A 1 86 ? 15.446 -7.395 14.121 1.00 72.75 86 LEU A C 1
ATOM 671 O O . LEU A 1 86 ? 15.868 -8.254 13.352 1.00 72.75 86 LEU A O 1
ATOM 675 N N . VAL A 1 87 ? 14.524 -6.497 13.759 1.00 66.12 87 VAL A N 1
ATOM 676 C CA . VAL A 1 87 ? 13.860 -6.459 12.441 1.00 66.12 87 VAL A CA 1
ATOM 677 C C . VAL A 1 87 ? 14.406 -5.362 11.512 1.00 66.12 87 VAL A C 1
ATOM 679 O O . VAL A 1 87 ? 14.096 -5.332 10.323 1.00 66.12 87 VAL A O 1
ATOM 682 N N . CYS A 1 88 ? 15.251 -4.465 12.027 1.00 73.50 88 CYS A N 1
ATOM 683 C CA . CYS A 1 88 ? 15.892 -3.359 11.317 1.00 73.50 88 CYS A CA 1
ATOM 684 C C . CYS A 1 88 ? 17.146 -3.851 10.591 1.00 73.50 88 CYS A C 1
ATOM 686 O O . CYS A 1 88 ? 18.285 -3.477 10.892 1.00 73.50 88 CYS A O 1
ATOM 688 N N . ARG A 1 89 ? 16.927 -4.733 9.623 1.00 64.06 89 ARG A N 1
ATOM 689 C CA . ARG A 1 89 ? 17.922 -5.052 8.601 1.00 64.06 89 ARG A CA 1
ATOM 690 C C . ARG A 1 89 ? 17.686 -4.139 7.397 1.00 64.06 89 ARG A C 1
ATOM 692 O O . ARG A 1 89 ? 16.576 -3.632 7.224 1.00 64.06 89 ARG A O 1
ATOM 699 N N . GLU A 1 90 ? 18.709 -3.936 6.569 1.00 58.56 90 GLU A N 1
ATOM 700 C CA . GLU A 1 90 ? 18.527 -3.491 5.177 1.00 58.56 90 GLU A CA 1
ATOM 701 C C . GLU A 1 90 ? 17.806 -4.619 4.438 1.00 58.56 90 GLU A C 1
ATOM 703 O O . GLU A 1 90 ? 18.385 -5.418 3.713 1.00 58.56 90 GLU A O 1
ATOM 708 N N . SER A 1 91 ? 16.545 -4.830 4.791 1.00 50.91 91 SER A N 1
ATOM 709 C CA . SER A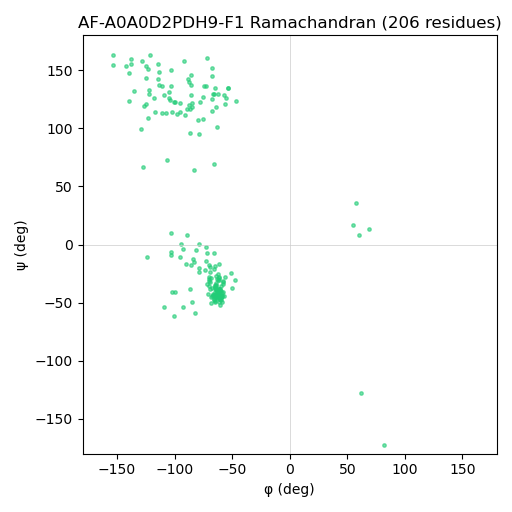 1 91 ? 15.809 -5.976 4.314 1.00 50.91 91 SER A CA 1
ATOM 710 C C . SER A 1 91 ? 15.219 -5.611 2.965 1.00 50.91 91 SER A C 1
ATOM 712 O O . SER A 1 91 ? 14.750 -4.492 2.751 1.00 50.91 91 SER A O 1
ATOM 714 N N . LYS A 1 92 ? 15.136 -6.592 2.068 1.00 57.47 92 LYS A N 1
ATOM 715 C CA . LYS A 1 92 ? 14.281 -6.491 0.878 1.00 57.47 92 LYS A CA 1
ATOM 716 C C . LYS A 1 92 ? 12.845 -6.068 1.253 1.00 57.47 92 LYS A C 1
ATOM 718 O O . LYS A 1 92 ? 12.159 -5.451 0.445 1.00 57.47 92 LYS A O 1
ATOM 723 N N . ALA A 1 93 ? 12.404 -6.319 2.493 1.00 56.28 93 ALA A N 1
ATOM 724 C CA . ALA A 1 93 ? 11.120 -5.843 3.003 1.00 56.28 93 ALA A CA 1
ATOM 725 C C . ALA A 1 93 ? 11.054 -4.311 3.182 1.00 56.28 93 ALA A C 1
ATOM 727 O O . ALA A 1 93 ? 9.981 -3.744 3.014 1.00 56.28 93 ALA A O 1
ATOM 728 N N . ALA A 1 94 ? 12.170 -3.620 3.439 1.00 58.34 94 ALA A N 1
ATOM 729 C CA . ALA A 1 94 ? 12.226 -2.157 3.459 1.00 58.34 94 ALA A CA 1
ATOM 730 C C . ALA A 1 94 ? 11.986 -1.546 2.068 1.00 58.34 94 ALA A C 1
ATOM 732 O O . ALA A 1 94 ? 11.210 -0.599 1.936 1.00 58.34 94 ALA A O 1
ATOM 733 N N . ALA A 1 95 ? 12.592 -2.121 1.023 1.00 63.00 95 ALA A N 1
ATOM 734 C CA . ALA A 1 95 ? 12.347 -1.710 -0.361 1.00 63.00 95 ALA A CA 1
ATOM 735 C C . ALA A 1 95 ? 10.885 -1.961 -0.769 1.00 63.00 95 ALA A C 1
ATOM 737 O O . ALA A 1 95 ? 10.226 -1.053 -1.279 1.00 63.00 95 ALA A O 1
ATOM 738 N N . LYS A 1 96 ? 10.346 -3.148 -0.444 1.00 67.94 96 LYS A N 1
ATOM 739 C CA . LYS A 1 96 ? 8.923 -3.473 -0.648 1.00 67.94 96 LYS A CA 1
ATOM 740 C C . LYS A 1 96 ? 8.007 -2.485 0.072 1.00 67.94 96 LYS A C 1
ATOM 742 O O . LYS A 1 96 ? 7.063 -1.985 -0.527 1.00 67.94 96 LYS A O 1
ATOM 747 N N . LEU A 1 97 ? 8.301 -2.132 1.323 1.00 68.50 97 LEU A N 1
ATOM 748 C CA . LEU A 1 97 ? 7.456 -1.193 2.054 1.00 68.50 97 LEU A CA 1
ATOM 749 C C . LEU A 1 97 ? 7.559 0.239 1.517 1.00 68.50 97 LEU A C 1
ATOM 751 O O . LEU A 1 97 ? 6.553 0.938 1.473 1.00 68.50 97 LEU A O 1
ATOM 755 N N . LYS A 1 98 ? 8.735 0.685 1.057 1.00 73.44 98 LYS A N 1
ATOM 756 C CA . LYS A 1 98 ? 8.874 1.990 0.387 1.00 73.44 98 LYS A CA 1
ATOM 757 C C . LYS A 1 98 ? 8.011 2.058 -0.874 1.00 73.44 98 LYS A C 1
ATOM 759 O O . LYS A 1 98 ? 7.413 3.104 -1.142 1.00 73.44 98 LYS A O 1
ATOM 764 N N . LEU A 1 99 ? 7.940 0.959 -1.624 1.00 78.25 99 LEU A N 1
ATOM 765 C CA . LEU A 1 99 ? 7.078 0.829 -2.794 1.00 78.25 99 LEU A CA 1
ATOM 766 C C . LEU A 1 99 ? 5.599 0.884 -2.391 1.00 78.25 99 LEU A C 1
ATOM 768 O O . LEU A 1 99 ? 4.876 1.719 -2.922 1.00 78.25 99 LEU A O 1
ATOM 772 N N . VAL A 1 100 ? 5.181 0.124 -1.373 1.00 78.44 100 VAL A N 1
ATOM 773 C CA . VAL A 1 100 ? 3.805 0.159 -0.837 1.00 78.44 100 VAL A CA 1
ATOM 774 C C . VAL A 1 100 ? 3.425 1.549 -0.314 1.00 78.44 100 VAL A C 1
ATOM 776 O O . VAL A 1 100 ? 2.365 2.060 -0.655 1.00 78.44 100 VAL A O 1
ATOM 779 N N . HIS A 1 101 ? 4.288 2.215 0.456 1.00 77.50 101 HIS A N 1
ATOM 780 C CA . HIS A 1 101 ? 4.040 3.586 0.920 1.00 77.50 101 HIS A CA 1
ATOM 781 C C . HIS A 1 101 ? 3.973 4.581 -0.235 1.00 77.50 101 HIS A C 1
ATOM 783 O O . HIS A 1 101 ? 3.169 5.506 -0.209 1.00 77.50 101 HIS A O 1
ATOM 789 N N . THR A 1 102 ? 4.822 4.413 -1.250 1.00 80.19 102 THR A N 1
ATOM 790 C CA . THR A 1 102 ? 4.791 5.257 -2.448 1.00 80.19 102 THR A CA 1
ATOM 791 C C . THR A 1 102 ? 3.484 5.076 -3.204 1.00 80.19 102 THR A C 1
ATOM 793 O O . THR A 1 102 ? 2.872 6.071 -3.580 1.00 80.19 102 THR A O 1
ATOM 796 N N . PHE A 1 103 ? 3.056 3.828 -3.358 1.00 82.12 103 PHE A N 1
ATOM 797 C CA . PHE A 1 103 ? 1.806 3.437 -3.986 1.00 82.12 103 PHE A CA 1
ATOM 798 C C . PHE A 1 103 ? 0.599 4.008 -3.226 1.00 82.12 103 PHE A C 1
ATOM 800 O O . PHE A 1 103 ? -0.219 4.709 -3.810 1.00 82.12 103 PHE A O 1
ATOM 807 N N . ALA A 1 104 ? 0.550 3.840 -1.902 1.00 79.94 104 ALA A N 1
ATOM 808 C CA . ALA A 1 104 ? -0.515 4.371 -1.046 1.00 79.94 104 ALA A CA 1
ATOM 809 C C . ALA A 1 104 ? -0.495 5.907 -0.896 1.00 79.94 104 ALA A C 1
ATOM 811 O O . ALA A 1 104 ? -1.493 6.505 -0.506 1.00 79.94 104 ALA A O 1
ATOM 812 N N . ALA A 1 105 ? 0.622 6.569 -1.212 1.00 80.00 105 ALA A N 1
ATOM 813 C CA . ALA A 1 105 ? 0.722 8.030 -1.211 1.00 80.00 105 ALA A CA 1
ATOM 814 C C . ALA A 1 105 ? 0.118 8.691 -2.461 1.00 80.00 105 ALA A C 1
ATOM 816 O O . ALA A 1 105 ? 0.184 9.911 -2.608 1.00 80.00 105 ALA A O 1
ATOM 817 N N . SER A 1 106 ? -0.427 7.906 -3.382 1.00 83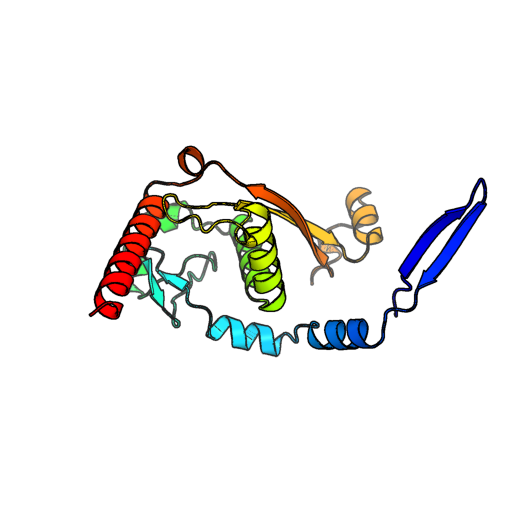.44 106 SER A N 1
ATOM 818 C CA . SER A 1 106 ? -1.265 8.401 -4.464 1.00 83.44 106 SER A CA 1
ATOM 819 C C . SER A 1 106 ? -2.709 8.525 -3.963 1.00 83.44 106 SER A C 1
ATOM 821 O O . SER A 1 106 ? -3.308 7.504 -3.624 1.00 83.44 106 SER A O 1
ATOM 823 N N . PRO A 1 107 ? -3.303 9.734 -3.941 1.00 79.69 107 PRO A N 1
ATOM 824 C CA . PRO A 1 107 ? -4.697 9.904 -3.526 1.00 79.69 107 PRO A CA 1
ATOM 825 C C . PRO A 1 107 ? -5.671 9.107 -4.395 1.00 79.69 107 PRO A C 1
ATOM 827 O O . PRO A 1 107 ? -6.641 8.559 -3.887 1.00 79.69 107 PRO A O 1
ATOM 830 N N . LEU A 1 108 ? -5.385 9.006 -5.696 1.00 83.31 108 LEU A N 1
ATOM 831 C CA . LEU A 1 108 ? -6.200 8.240 -6.633 1.00 83.31 108 LEU A CA 1
ATOM 832 C C . LEU A 1 108 ? -6.165 6.747 -6.306 1.00 83.31 108 LEU A C 1
ATOM 834 O O . LEU A 1 108 ? -7.210 6.121 -6.192 1.00 83.31 108 LEU A O 1
ATOM 838 N N . ILE A 1 109 ? -4.964 6.194 -6.120 1.00 84.75 109 ILE A N 1
ATOM 839 C CA . ILE A 1 109 ? -4.794 4.784 -5.760 1.00 84.75 109 ILE A CA 1
ATOM 840 C C . ILE A 1 109 ? -5.459 4.516 -4.413 1.00 84.75 109 ILE A C 1
ATOM 842 O O . ILE A 1 109 ? -6.170 3.530 -4.272 1.00 84.75 109 ILE A O 1
ATOM 846 N N . LEU A 1 110 ? -5.276 5.399 -3.430 1.00 85.00 110 LEU A N 1
ATOM 847 C CA . LEU A 1 110 ? -5.912 5.259 -2.124 1.00 85.00 110 LEU A CA 1
ATOM 848 C C . LEU A 1 110 ? -7.447 5.283 -2.218 1.00 85.00 110 LEU A C 1
ATOM 850 O O . LEU A 1 110 ? -8.103 4.492 -1.540 1.00 85.00 110 LEU A O 1
ATOM 854 N N . SER A 1 111 ? -8.011 6.147 -3.070 1.00 86.00 111 SER A N 1
ATOM 855 C CA . SER A 1 111 ? -9.448 6.167 -3.370 1.00 86.00 111 SER A CA 1
ATOM 856 C C . SER A 1 111 ? -9.889 4.842 -3.980 1.00 86.00 111 SER A C 1
ATOM 858 O O . SER A 1 111 ? -10.764 4.192 -3.425 1.00 86.00 111 SER A O 1
ATOM 860 N N . MET A 1 112 ? -9.208 4.371 -5.031 1.00 87.44 112 MET A N 1
ATOM 861 C CA . MET A 1 112 ? -9.519 3.088 -5.670 1.00 87.44 112 MET A CA 1
ATOM 862 C C . MET A 1 112 ? -9.443 1.917 -4.684 1.00 87.44 112 MET A C 1
ATOM 864 O O . MET A 1 112 ? -10.301 1.038 -4.704 1.00 87.44 112 MET A O 1
ATOM 868 N N . LEU A 1 113 ? -8.442 1.904 -3.796 1.00 88.81 113 LEU A N 1
ATOM 869 C CA . LEU A 1 113 ? -8.315 0.895 -2.743 1.00 88.81 113 LEU A CA 1
ATOM 870 C C . LEU A 1 113 ? -9.489 0.954 -1.760 1.00 88.81 113 LEU A C 1
ATOM 872 O O . LEU A 1 113 ? -9.972 -0.091 -1.334 1.00 88.81 113 LEU A O 1
ATOM 876 N N . THR A 1 114 ? -9.953 2.154 -1.415 1.00 89.19 114 THR A N 1
ATOM 877 C CA . THR A 1 114 ? -11.078 2.372 -0.496 1.00 89.19 114 THR A CA 1
ATOM 878 C C . THR A 1 114 ? -12.406 1.969 -1.131 1.00 89.19 114 THR A C 1
ATOM 880 O O . THR A 1 114 ? -13.206 1.293 -0.485 1.00 89.19 114 THR A O 1
ATOM 883 N N . ASP A 1 115 ? -12.623 2.312 -2.400 1.00 89.75 115 ASP A N 1
ATOM 884 C CA . ASP A 1 115 ? -13.810 1.914 -3.160 1.00 89.75 115 ASP A CA 1
ATOM 885 C C . ASP A 1 115 ? -13.848 0.392 -3.321 1.00 89.75 115 ASP A C 1
ATOM 887 O O . ASP A 1 115 ? -14.854 -0.249 -3.023 1.00 89.75 115 ASP A O 1
ATOM 891 N N . THR A 1 116 ? -12.711 -0.212 -3.680 1.00 90.31 116 THR A N 1
ATOM 892 C CA . THR A 1 116 ? -12.592 -1.671 -3.811 1.00 90.31 116 THR A CA 1
ATOM 893 C C . THR A 1 116 ? -12.817 -2.375 -2.477 1.00 90.31 116 THR A C 1
ATOM 895 O O . THR A 1 116 ? -13.538 -3.367 -2.423 1.00 90.31 116 THR A O 1
ATOM 898 N N . PHE A 1 117 ? -12.261 -1.847 -1.383 1.00 90.94 117 PHE A N 1
ATOM 899 C CA . PHE A 1 117 ? -12.519 -2.358 -0.036 1.00 90.94 117 PHE A CA 1
ATOM 900 C C . PHE A 1 117 ? -14.009 -2.265 0.316 1.00 90.94 117 PHE A C 1
ATOM 902 O O . PHE A 1 117 ? -14.585 -3.220 0.828 1.00 90.94 117 PHE A O 1
ATOM 909 N N . SER A 1 118 ? -14.650 -1.139 0.001 1.00 91.81 118 SER A N 1
ATOM 910 C CA . SER A 1 118 ? -16.075 -0.921 0.270 1.00 91.81 118 SER A CA 1
ATOM 911 C C . SER A 1 118 ? -16.958 -1.899 -0.502 1.00 91.81 118 SER A C 1
ATOM 913 O O . SER A 1 118 ? -17.917 -2.426 0.056 1.00 91.81 118 SER A O 1
ATOM 915 N N . LEU A 1 119 ? -16.617 -2.188 -1.760 1.00 91.00 119 LEU A N 1
ATOM 916 C CA . LEU A 1 119 ? -17.298 -3.204 -2.562 1.00 91.00 119 LEU A CA 1
ATOM 917 C C . LEU A 1 119 ? -17.053 -4.615 -2.012 1.00 91.00 119 LEU A C 1
ATOM 919 O O . LEU A 1 119 ? -18.001 -5.377 -1.858 1.00 91.00 119 LEU A O 1
ATOM 923 N N . ALA A 1 120 ? -15.811 -4.948 -1.648 1.00 90.12 120 ALA A N 1
ATOM 924 C CA . ALA A 1 120 ? -15.442 -6.272 -1.143 1.00 90.12 120 ALA A CA 1
ATOM 925 C C . ALA A 1 120 ? -16.129 -6.638 0.187 1.00 90.12 120 ALA A C 1
ATOM 927 O O . ALA A 1 120 ? -16.370 -7.816 0.449 1.00 90.12 120 ALA A O 1
ATOM 928 N N . PHE A 1 121 ? -16.449 -5.645 1.021 1.00 91.12 121 PHE A N 1
ATOM 929 C CA . PHE A 1 121 ? -17.182 -5.825 2.282 1.00 91.12 121 PHE A CA 1
ATOM 930 C C . PHE A 1 121 ? -18.655 -5.416 2.211 1.00 91.12 121 PHE A C 1
ATOM 932 O O . PHE A 1 121 ? -19.316 -5.368 3.248 1.00 91.12 121 PHE A O 1
ATOM 939 N N . ASP A 1 122 ? -19.165 -5.141 1.011 1.00 92.00 122 ASP A N 1
ATOM 940 C CA . ASP A 1 122 ? -20.570 -4.819 0.767 1.00 92.00 122 ASP A CA 1
ATOM 941 C C . ASP A 1 122 ? -21.095 -3.596 1.556 1.00 92.00 122 ASP A C 1
ATOM 943 O O . ASP A 1 122 ? -22.243 -3.523 2.000 1.00 92.00 122 ASP A O 1
ATOM 947 N N . PHE A 1 123 ? -20.242 -2.584 1.735 1.00 89.19 123 PHE A N 1
ATOM 948 C CA . PHE A 1 123 ? -20.555 -1.393 2.534 1.00 89.19 123 PHE A CA 1
ATOM 949 C C . PHE A 1 123 ? -21.670 -0.520 1.971 1.00 89.19 123 PHE A C 1
ATOM 951 O O . PHE A 1 123 ? -22.266 0.257 2.714 1.00 89.19 123 PHE A O 1
ATOM 958 N N . HIS A 1 124 ? -21.957 -0.638 0.678 1.00 88.31 124 HIS A N 1
ATOM 959 C CA . HIS A 1 124 ? -23.057 0.086 0.052 1.00 88.31 124 HIS A CA 1
ATOM 960 C C . HIS A 1 124 ? -24.429 -0.424 0.518 1.00 88.31 124 HIS A C 1
ATOM 962 O O . HIS A 1 124 ? -25.387 0.343 0.508 1.00 88.31 124 HIS A O 1
ATOM 968 N N . ASN A 1 125 ? -24.507 -1.675 0.987 1.00 92.38 125 ASN A N 1
ATOM 969 C CA . ASN A 1 125 ? -25.736 -2.273 1.504 1.00 92.38 125 ASN A CA 1
ATOM 970 C C . ASN A 1 125 ? -25.764 -2.306 3.032 1.00 92.38 125 ASN A C 1
ATOM 972 O O . ASN A 1 125 ? -26.801 -2.046 3.644 1.00 92.38 125 ASN A O 1
ATOM 976 N N . LYS A 1 126 ? -24.632 -2.633 3.671 1.00 92.50 126 LYS A N 1
ATOM 977 C CA . LYS A 1 126 ? -24.575 -2.818 5.122 1.00 92.50 126 LYS A CA 1
ATOM 978 C C . LYS A 1 126 ? -23.307 -2.239 5.729 1.00 92.50 126 LYS A C 1
ATOM 980 O O . LYS A 1 126 ? -22.193 -2.667 5.443 1.00 92.50 126 LYS A O 1
ATOM 985 N N . ILE A 1 127 ? -23.491 -1.337 6.689 1.00 89.00 127 ILE A N 1
ATOM 986 C CA . ILE A 1 127 ? -22.396 -0.861 7.533 1.00 89.00 127 ILE A CA 1
ATOM 987 C C . ILE A 1 127 ? -22.055 -1.950 8.563 1.00 89.00 127 ILE A C 1
ATOM 989 O O . ILE A 1 127 ? -22.922 -2.415 9.304 1.00 89.00 127 ILE A O 1
ATOM 993 N N . ILE A 1 128 ? -20.781 -2.339 8.630 1.00 90.06 128 ILE A N 1
ATOM 994 C CA . ILE A 1 128 ? -20.264 -3.347 9.566 1.00 90.06 128 ILE A CA 1
ATOM 995 C C . ILE A 1 128 ? -19.366 -2.645 10.596 1.00 90.06 128 ILE A C 1
ATOM 997 O O . ILE A 1 128 ? -18.308 -2.128 10.244 1.00 90.06 128 ILE A O 1
ATOM 1001 N N . LEU A 1 129 ? -19.783 -2.609 11.868 1.00 87.44 129 LEU A N 1
ATOM 1002 C CA . LEU A 1 129 ? -19.069 -1.914 12.964 1.00 87.44 129 LEU A CA 1
ATOM 1003 C C . LEU A 1 129 ? -18.726 -2.821 14.156 1.00 87.44 129 LEU A C 1
ATOM 1005 O O . LEU A 1 129 ? -18.004 -2.422 15.072 1.00 87.44 129 LEU A O 1
ATOM 1009 N N . ASP A 1 130 ? -19.276 -4.028 14.180 1.00 91.06 130 ASP A N 1
ATOM 1010 C CA . ASP A 1 130 ? -19.185 -4.984 15.281 1.00 91.06 130 ASP A CA 1
ATOM 1011 C C . ASP A 1 130 ? -17.850 -5.739 15.311 1.00 91.06 130 ASP A C 1
ATOM 1013 O O . ASP A 1 130 ? -17.441 -6.209 16.375 1.00 91.06 130 ASP A O 1
ATOM 1017 N N . ARG A 1 131 ? -17.134 -5.784 14.181 1.00 9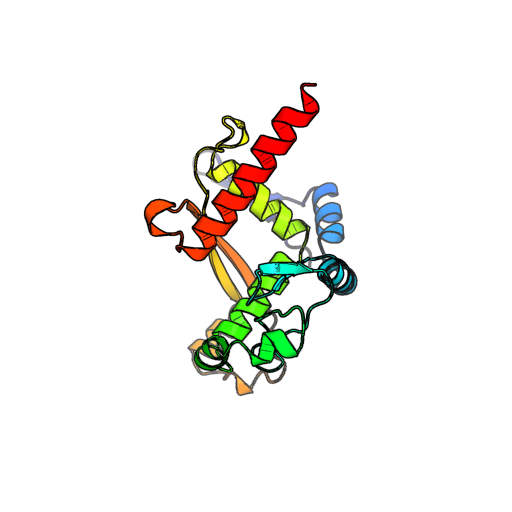2.12 131 ARG A N 1
ATOM 1018 C CA . ARG A 1 131 ? -15.840 -6.463 14.025 1.00 92.12 131 ARG A CA 1
ATOM 1019 C C . ARG A 1 131 ? -14.831 -5.640 13.211 1.00 92.12 131 ARG A C 1
ATOM 1021 O O . ARG A 1 131 ? -15.239 -4.809 12.399 1.00 92.12 131 ARG A O 1
ATOM 1028 N N . PRO A 1 132 ? -13.514 -5.856 13.396 1.00 92.25 132 PRO A N 1
ATOM 1029 C CA . PRO A 1 132 ? -12.514 -5.295 12.499 1.00 92.25 132 PRO A CA 1
ATOM 1030 C C . PRO A 1 132 ? -12.610 -5.942 11.119 1.00 92.25 132 PRO A C 1
ATOM 1032 O O . PRO A 1 132 ? -12.999 -7.101 10.986 1.00 92.25 132 PRO A O 1
ATOM 1035 N N . LEU A 1 133 ? -12.214 -5.187 10.101 1.00 92.25 133 LEU A N 1
ATOM 1036 C CA . LEU A 1 133 ? -12.242 -5.614 8.709 1.00 92.25 133 LEU A CA 1
ATOM 1037 C C . LEU A 1 133 ? -10.835 -5.514 8.144 1.00 92.25 133 LEU A C 1
ATOM 1039 O O . LEU A 1 133 ? -10.153 -4.504 8.328 1.00 92.25 133 LEU A O 1
ATOM 1043 N N . ILE A 1 134 ? -10.385 -6.594 7.516 1.00 90.75 134 ILE A N 1
ATOM 1044 C CA . ILE A 1 134 ? -9.017 -6.736 7.027 1.00 90.75 134 ILE A CA 1
ATOM 1045 C C . ILE A 1 134 ? -9.078 -7.323 5.630 1.00 90.75 134 ILE A C 1
ATOM 1047 O O . ILE A 1 134 ? -9.743 -8.326 5.397 1.00 90.75 134 ILE A O 1
ATOM 1051 N N . MET A 1 135 ? -8.341 -6.705 4.718 1.00 91.50 135 MET A N 1
ATOM 1052 C CA . MET A 1 135 ? -8.212 -7.149 3.342 1.00 91.50 135 MET A CA 1
ATOM 1053 C C . MET A 1 135 ? -6.741 -7.395 3.042 1.00 91.50 135 MET A C 1
ATOM 1055 O O . MET A 1 135 ? -5.893 -6.557 3.361 1.00 91.50 135 MET A O 1
ATOM 1059 N N . GLN A 1 136 ? -6.445 -8.530 2.422 1.00 89.69 136 GLN A N 1
ATOM 1060 C CA . GLN A 1 136 ? -5.181 -8.734 1.739 1.00 89.69 136 GLN A CA 1
ATOM 1061 C C . GLN A 1 136 ? -5.301 -8.200 0.319 1.00 89.69 136 GLN A C 1
ATOM 1063 O O . GLN A 1 136 ? -6.308 -8.406 -0.357 1.00 89.69 136 GLN A O 1
ATOM 1068 N N . CYS A 1 137 ? -4.259 -7.507 -0.116 1.00 89.44 137 CYS A N 1
ATOM 1069 C CA . CYS A 1 137 ? -4.130 -7.034 -1.475 1.00 89.44 137 CYS A CA 1
ATOM 1070 C C . CYS A 1 137 ? -2.809 -7.550 -2.039 1.00 89.44 137 CYS A C 1
ATOM 1072 O O . CYS A 1 137 ? -1.748 -7.248 -1.480 1.00 89.44 137 CYS A O 1
ATOM 1074 N N . ASP A 1 138 ? -2.882 -8.319 -3.123 1.00 89.25 138 ASP A N 1
ATOM 1075 C CA . ASP A 1 138 ? -1.686 -8.819 -3.789 1.00 89.25 138 ASP A CA 1
ATOM 1076 C C . ASP A 1 138 ? -1.204 -7.794 -4.816 1.00 89.25 138 ASP A C 1
ATOM 1078 O O . ASP A 1 138 ? -1.912 -7.420 -5.758 1.00 89.25 138 ASP A O 1
ATOM 1082 N N . LEU A 1 139 ? 0.031 -7.339 -4.607 1.00 86.88 139 LEU A N 1
ATOM 1083 C CA . LEU A 1 139 ? 0.728 -6.398 -5.473 1.00 86.88 139 LEU A CA 1
ATOM 1084 C C . LEU A 1 139 ? 1.784 -7.134 -6.287 1.00 86.88 139 LEU A C 1
ATOM 1086 O O . LEU A 1 139 ? 2.619 -7.850 -5.729 1.00 86.88 139 LEU A O 1
ATOM 1090 N N . VAL A 1 140 ? 1.787 -6.893 -7.593 1.00 86.88 140 VAL A N 1
ATOM 1091 C CA . VAL A 1 140 ? 2.817 -7.383 -8.513 1.00 86.88 140 VAL A CA 1
ATOM 1092 C C . VAL A 1 140 ? 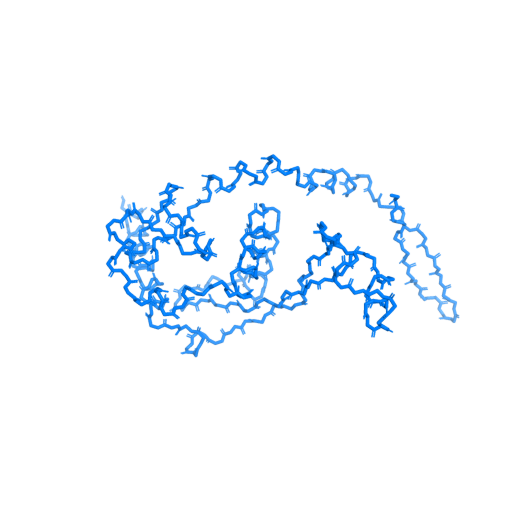3.590 -6.197 -9.071 1.00 86.88 140 VAL A C 1
ATOM 1094 O O . VAL A 1 140 ? 3.028 -5.124 -9.285 1.00 86.88 140 VAL A O 1
ATOM 1097 N N . VAL A 1 141 ? 4.897 -6.377 -9.243 1.00 84.31 141 VAL A N 1
ATOM 1098 C CA . VAL A 1 141 ? 5.779 -5.393 -9.869 1.00 84.31 141 VAL A CA 1
ATOM 1099 C C . VAL A 1 141 ? 6.330 -6.030 -11.131 1.00 84.31 141 VAL A C 1
ATOM 1101 O O . VAL A 1 141 ? 7.081 -6.997 -11.036 1.00 84.31 141 VAL A O 1
ATOM 1104 N N . ASP A 1 142 ? 5.958 -5.472 -12.273 1.00 83.75 142 ASP A N 1
ATOM 1105 C CA . ASP A 1 142 ? 6.395 -5.921 -13.592 1.00 83.75 142 ASP A CA 1
ATOM 1106 C C . ASP A 1 142 ? 7.251 -4.832 -14.245 1.00 83.75 142 ASP A C 1
ATOM 1108 O O . ASP A 1 142 ? 7.126 -3.651 -13.915 1.00 83.75 142 ASP A O 1
ATOM 1112 N N . ALA A 1 143 ? 8.130 -5.202 -15.175 1.00 84.38 143 ALA A N 1
ATOM 1113 C CA . ALA A 1 143 ? 8.779 -4.207 -16.023 1.00 84.38 143 ALA A CA 1
ATOM 1114 C C . ALA A 1 143 ? 7.734 -3.567 -16.949 1.00 84.38 143 ALA A C 1
ATOM 1116 O O . ALA A 1 143 ? 6.801 -4.237 -17.396 1.00 84.38 143 ALA A O 1
ATOM 1117 N N . ALA A 1 144 ? 7.891 -2.277 -17.249 1.00 85.00 144 ALA A N 1
ATOM 1118 C CA . ALA A 1 144 ? 7.046 -1.620 -18.245 1.00 85.00 144 ALA A CA 1
ATOM 1119 C C . ALA A 1 144 ? 7.259 -2.228 -19.643 1.00 85.00 144 ALA A C 1
ATOM 1121 O O . ALA A 1 144 ? 6.316 -2.350 -20.421 1.00 85.00 144 ALA A O 1
ATOM 1122 N N . ASP A 1 145 ? 8.489 -2.666 -19.919 1.00 88.94 145 ASP A N 1
ATOM 1123 C CA . ASP A 1 145 ? 8.869 -3.373 -21.134 1.00 88.94 145 ASP A CA 1
ATOM 1124 C C . ASP A 1 145 ? 9.129 -4.858 -20.835 1.00 88.94 145 ASP A C 1
ATOM 1126 O O . ASP A 1 145 ? 10.089 -5.224 -20.152 1.00 88.94 145 ASP A O 1
ATOM 1130 N N . LEU A 1 146 ? 8.274 -5.733 -21.371 1.00 87.12 146 LEU A N 1
ATOM 1131 C CA . LEU A 1 146 ? 8.407 -7.183 -21.215 1.00 87.12 146 LEU A CA 1
ATOM 1132 C C . LEU A 1 146 ? 9.706 -7.727 -21.831 1.00 87.12 146 LEU A C 1
ATOM 1134 O O . LEU A 1 146 ? 10.201 -8.759 -21.377 1.00 87.12 146 LEU A O 1
ATOM 1138 N N . SER A 1 147 ? 10.290 -7.044 -22.823 1.00 90.81 147 SER A N 1
ATOM 1139 C CA . SER A 1 147 ? 11.554 -7.458 -23.446 1.00 90.81 147 SER A CA 1
ATOM 1140 C C . SER A 1 147 ? 12.718 -7.466 -22.450 1.00 90.81 147 SER A C 1
ATOM 1142 O O . SER A 1 147 ? 13.604 -8.320 -22.542 1.00 90.81 147 SER A O 1
ATOM 1144 N N . ILE A 1 148 ? 12.671 -6.588 -21.442 1.00 88.62 148 ILE A N 1
ATOM 1145 C CA . ILE A 1 148 ? 13.624 -6.554 -20.328 1.00 88.62 148 ILE A CA 1
ATOM 1146 C C . ILE A 1 148 ? 13.481 -7.820 -19.479 1.00 88.62 148 ILE A C 1
ATOM 1148 O O . ILE A 1 148 ? 14.480 -8.449 -19.138 1.00 88.62 148 ILE A O 1
ATOM 1152 N N . ILE A 1 149 ? 12.248 -8.247 -19.178 1.00 85.75 149 ILE A N 1
ATOM 1153 C CA . ILE A 1 149 ? 11.996 -9.482 -18.415 1.00 85.75 149 ILE A CA 1
ATOM 1154 C C . ILE A 1 149 ? 12.547 -10.688 -19.173 1.00 85.75 149 ILE A C 1
ATOM 1156 O O . ILE A 1 149 ? 13.255 -11.509 -18.589 1.00 85.75 149 ILE A O 1
ATOM 1160 N N . PHE A 1 150 ? 12.268 -10.788 -20.475 1.00 90.00 150 PHE A N 1
ATOM 1161 C CA . PHE A 1 150 ? 12.800 -11.869 -21.304 1.00 90.00 150 PHE A CA 1
ATOM 1162 C C . PHE A 1 150 ? 14.329 -11.852 -21.353 1.00 90.00 150 PHE A C 1
ATOM 1164 O O . PHE A 1 150 ? 14.950 -12.896 -21.185 1.00 90.00 150 PHE A O 1
ATOM 1171 N N . SER A 1 151 ? 14.943 -10.677 -21.501 1.00 91.81 151 SER A N 1
ATOM 1172 C CA . SER A 1 151 ? 16.403 -10.550 -21.576 1.00 91.81 151 SER A CA 1
ATOM 1173 C C . SER A 1 151 ? 17.095 -10.894 -20.252 1.00 91.81 151 SER A C 1
ATOM 1175 O O . SER A 1 151 ? 18.142 -11.542 -20.264 1.00 91.81 151 SER A O 1
ATOM 1177 N N . LEU A 1 152 ? 16.497 -10.524 -19.113 1.00 87.88 152 LEU A N 1
ATOM 1178 C CA . LEU A 1 152 ? 16.978 -10.901 -17.779 1.00 87.88 152 LEU A CA 1
ATOM 1179 C C . LEU A 1 152 ? 16.803 -12.402 -17.514 1.00 87.88 152 LEU A C 1
ATOM 1181 O O . LEU A 1 152 ? 17.719 -13.060 -17.026 1.00 87.88 152 LEU A O 1
ATOM 1185 N N . THR A 1 153 ? 15.638 -12.967 -17.843 1.00 87.75 153 THR A N 1
ATOM 1186 C CA . THR A 1 153 ? 15.351 -14.397 -17.612 1.00 87.75 153 THR A CA 1
ATOM 1187 C C . THR A 1 153 ? 16.149 -15.318 -18.530 1.00 87.75 153 THR A C 1
ATOM 1189 O O . THR A 1 153 ? 16.502 -16.419 -18.114 1.00 87.75 153 THR A O 1
ATOM 1192 N N . SER A 1 154 ? 16.495 -14.868 -19.739 1.00 95.19 154 SER A N 1
ATOM 1193 C CA . SER A 1 154 ? 17.374 -15.601 -20.653 1.00 95.19 154 SER A CA 1
ATOM 1194 C C . SER A 1 154 ? 18.866 -15.435 -20.337 1.00 95.19 154 SER A C 1
ATOM 1196 O O . SER A 1 154 ? 19.691 -16.014 -21.039 1.00 95.19 154 SER A O 1
ATOM 1198 N N . GLY A 1 155 ? 19.233 -14.595 -19.360 1.00 94.19 155 GLY A N 1
ATOM 1199 C CA . GLY A 1 155 ? 20.625 -14.261 -19.041 1.00 94.19 155 GLY A CA 1
ATOM 1200 C C . GLY A 1 155 ? 21.345 -13.429 -20.110 1.00 94.19 155 GLY A C 1
ATOM 1201 O O . GLY A 1 155 ? 22.566 -13.312 -20.066 1.00 94.19 155 GLY A O 1
ATOM 1202 N N . LYS A 1 156 ? 20.612 -12.857 -21.077 1.00 96.12 156 LYS A N 1
ATOM 1203 C CA . LYS A 1 156 ? 21.179 -11.968 -22.107 1.00 96.12 156 LYS A CA 1
ATOM 1204 C C . LYS A 1 156 ? 21.603 -10.629 -21.504 1.00 96.12 156 LYS A C 1
ATOM 1206 O O . LYS A 1 156 ? 22.539 -10.006 -21.994 1.00 96.12 156 LYS A O 1
ATOM 1211 N N . GLN A 1 157 ? 20.883 -10.199 -20.474 1.00 95.25 157 GLN A N 1
ATOM 1212 C CA . GLN A 1 157 ? 21.193 -9.042 -19.648 1.00 95.25 157 GLN A CA 1
ATOM 1213 C C . GLN A 1 157 ? 21.158 -9.459 -18.178 1.00 95.25 157 GLN A C 1
ATOM 1215 O O . GLN A 1 157 ? 20.527 -10.444 -17.794 1.00 95.25 157 GLN A O 1
ATOM 1220 N N . THR A 1 158 ? 21.837 -8.684 -17.355 1.00 93.12 158 THR A N 1
ATOM 1221 C CA . THR A 1 158 ? 21.967 -8.832 -15.912 1.00 93.12 158 THR A CA 1
ATOM 1222 C C . THR A 1 158 ? 21.455 -7.564 -15.223 1.00 93.12 158 THR A C 1
ATOM 1224 O O . THR A 1 158 ? 21.325 -6.520 -15.862 1.00 93.12 158 THR A O 1
ATOM 1227 N N . PRO A 1 159 ? 21.151 -7.601 -13.914 1.00 89.06 159 PRO A N 1
ATOM 1228 C CA . PRO A 1 159 ? 20.783 -6.391 -13.178 1.00 89.06 159 PRO A CA 1
ATOM 1229 C C . PRO A 1 159 ? 21.833 -5.270 -13.254 1.00 89.06 159 PRO A C 1
ATOM 1231 O O . PRO A 1 159 ? 21.463 -4.101 -13.181 1.00 89.06 159 PRO A O 1
ATOM 1234 N N . ASP A 1 160 ? 23.111 -5.618 -13.432 1.00 93.81 160 ASP A N 1
ATOM 1235 C CA . ASP A 1 160 ? 24.215 -4.656 -13.520 1.00 93.81 160 ASP A CA 1
ATOM 1236 C C . ASP A 1 160 ? 24.170 -3.821 -14.814 1.00 93.81 160 ASP A C 1
ATOM 1238 O O . ASP A 1 160 ? 24.701 -2.713 -14.845 1.00 93.81 160 ASP A O 1
ATOM 1242 N N . ASP A 1 161 ? 23.456 -4.289 -15.847 1.00 93.31 161 ASP A N 1
ATOM 1243 C CA . ASP A 1 161 ? 23.204 -3.535 -17.085 1.00 93.31 161 ASP A CA 1
ATOM 1244 C C . ASP A 1 161 ? 22.208 -2.373 -16.888 1.00 93.31 161 ASP A C 1
ATOM 1246 O O . ASP A 1 161 ? 22.003 -1.559 -17.790 1.00 93.31 161 ASP A O 1
ATOM 1250 N N . TYR A 1 162 ? 21.596 -2.271 -15.702 1.00 90.44 162 TYR A N 1
ATOM 1251 C CA . TYR A 1 162 ? 20.610 -1.250 -15.345 1.00 90.44 162 TYR A CA 1
ATOM 1252 C C . TYR A 1 162 ? 20.996 -0.534 -14.042 1.00 90.44 162 TYR A C 1
ATOM 1254 O O . TYR A 1 162 ? 20.284 -0.647 -13.038 1.00 90.44 162 TYR A O 1
ATOM 1262 N N . PRO A 1 163 ? 22.100 0.237 -14.029 1.00 88.00 163 PRO A N 1
ATOM 1263 C CA . PRO A 1 163 ? 22.614 0.865 -12.808 1.00 88.00 163 PRO A CA 1
ATOM 1264 C C . PRO A 1 163 ? 21.621 1.852 -12.173 1.00 88.00 163 PRO A C 1
ATOM 1266 O O . PRO A 1 163 ? 21.585 1.995 -10.950 1.00 88.00 163 PRO A O 1
ATOM 1269 N N . ASP A 1 164 ? 20.767 2.477 -12.987 1.00 88.44 164 ASP A N 1
ATOM 1270 C CA . ASP A 1 164 ? 19.719 3.405 -12.543 1.00 88.44 164 ASP A CA 1
ATOM 1271 C C . ASP A 1 164 ? 18.348 2.727 -12.334 1.00 88.44 164 ASP A C 1
ATOM 1273 O O . ASP A 1 164 ? 17.369 3.372 -11.945 1.00 88.44 164 ASP A O 1
ATOM 1277 N N . GLY A 1 165 ? 18.273 1.412 -12.555 1.00 87.12 165 GLY A N 1
ATOM 1278 C CA . GLY A 1 165 ? 17.038 0.636 -12.571 1.00 87.12 165 GLY A CA 1
ATOM 1279 C C . GLY A 1 165 ? 16.282 0.715 -13.900 1.00 87.12 165 GLY A C 1
ATOM 1280 O O . GLY A 1 165 ? 16.765 1.252 -14.895 1.00 87.12 165 GLY A O 1
ATOM 1281 N N . VAL A 1 166 ? 15.077 0.144 -13.914 1.00 86.50 166 VAL A N 1
ATOM 1282 C CA . VAL A 1 166 ? 14.186 0.111 -15.084 1.00 86.50 166 VAL A CA 1
ATOM 1283 C C . VAL A 1 166 ? 12.829 0.700 -14.739 1.00 86.50 166 VAL A C 1
ATOM 1285 O O . VAL A 1 166 ? 12.393 0.665 -13.583 1.00 86.50 166 VAL A O 1
ATOM 1288 N N . GLU A 1 167 ? 12.144 1.228 -15.749 1.00 87.00 167 GLU A N 1
ATOM 1289 C CA . GLU A 1 167 ? 10.746 1.604 -15.596 1.00 87.00 167 GLU A CA 1
ATOM 1290 C C . GLU A 1 167 ? 9.895 0.352 -15.345 1.00 87.00 167 GLU A C 1
ATOM 1292 O O . GLU A 1 167 ? 10.052 -0.686 -15.994 1.00 87.00 167 GLU A O 1
ATOM 1297 N N . GLY A 1 168 ? 8.998 0.447 -14.368 1.00 85.88 168 GLY A N 1
ATOM 1298 C CA . GLY A 1 168 ? 8.168 -0.662 -13.930 1.00 85.88 168 GLY A CA 1
ATOM 1299 C C . GLY A 1 168 ? 6.735 -0.233 -13.670 1.00 85.88 168 GLY A C 1
ATOM 1300 O O . GLY A 1 168 ? 6.441 0.937 -13.427 1.00 85.88 168 GLY A O 1
ATOM 1301 N N . MET A 1 169 ? 5.845 -1.214 -13.681 1.00 85.31 169 MET A N 1
ATOM 1302 C CA . MET A 1 169 ? 4.437 -1.075 -13.355 1.00 85.31 169 MET A CA 1
ATOM 1303 C C . MET A 1 169 ? 4.146 -1.794 -12.044 1.00 85.31 169 MET A C 1
ATOM 1305 O O . MET A 1 169 ? 4.589 -2.918 -11.823 1.00 85.31 169 MET A O 1
ATOM 1309 N N . ILE A 1 170 ? 3.368 -1.150 -11.177 1.00 85.06 170 ILE A N 1
ATOM 1310 C CA . ILE A 1 170 ? 2.793 -1.798 -9.997 1.00 85.06 170 ILE A CA 1
ATOM 1311 C C . ILE A 1 170 ? 1.349 -2.140 -10.337 1.00 85.06 170 ILE A C 1
ATOM 1313 O O . ILE A 1 170 ? 0.566 -1.252 -10.672 1.00 85.06 170 ILE A O 1
ATOM 1317 N N . GLN A 1 171 ? 1.001 -3.415 -10.230 1.00 85.56 171 GLN A N 1
ATOM 1318 C CA . GLN A 1 171 ? -0.330 -3.925 -10.517 1.00 85.56 171 GLN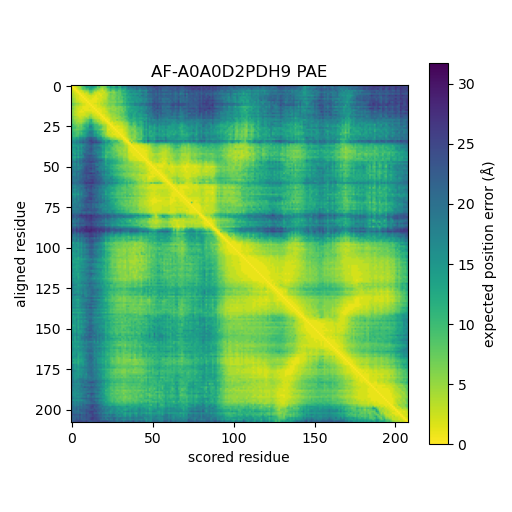 A CA 1
ATOM 1319 C C . GLN A 1 171 ? -0.998 -4.441 -9.244 1.00 85.56 171 GLN A C 1
ATOM 1321 O O . GLN A 1 171 ? -0.382 -5.146 -8.443 1.00 85.56 171 GLN A O 1
ATOM 1326 N N . LEU A 1 172 ? -2.281 -4.119 -9.094 1.00 86.50 172 LEU A N 1
ATOM 1327 C CA . LEU A 1 172 ? -3.181 -4.744 -8.127 1.00 86.50 172 LEU A CA 1
ATOM 1328 C C . LEU A 1 172 ? -3.762 -5.998 -8.782 1.00 86.50 172 LEU A C 1
ATOM 1330 O O . LEU A 1 172 ? -4.437 -5.878 -9.802 1.00 86.50 172 LEU A O 1
ATOM 1334 N N . LYS A 1 173 ? -3.483 -7.190 -8.243 1.00 88.38 173 LYS A N 1
ATOM 1335 C CA . LYS A 1 173 ? -3.997 -8.448 -8.816 1.00 88.38 173 LYS A CA 1
ATOM 1336 C C . LYS A 1 173 ? -5.310 -8.870 -8.176 1.00 88.38 173 LYS A C 1
ATOM 1338 O O . LYS A 1 173 ? -6.282 -9.127 -8.877 1.00 88.38 173 LYS A O 1
ATOM 1343 N N . THR A 1 174 ? -5.324 -8.972 -6.853 1.00 88.56 174 THR A N 1
ATOM 1344 C CA . THR A 1 174 ? -6.435 -9.569 -6.109 1.00 88.56 174 THR A CA 1
ATOM 1345 C C . THR A 1 174 ? -6.692 -8.812 -4.816 1.00 88.56 174 THR A C 1
ATOM 1347 O O . THR A 1 174 ? -5.802 -8.187 -4.229 1.00 88.56 174 THR A O 1
ATOM 1350 N N . PHE A 1 175 ? -7.943 -8.901 -4.375 1.00 89.56 175 PHE A N 1
ATOM 1351 C CA . PHE A 1 175 ? -8.411 -8.417 -3.090 1.00 89.56 175 PHE A CA 1
ATOM 1352 C C . PHE A 1 175 ? -9.118 -9.556 -2.383 1.00 89.56 175 PHE A C 1
ATOM 1354 O O . PHE A 1 175 ? -10.090 -10.105 -2.897 1.00 89.56 175 PHE A O 1
ATOM 1361 N N . ILE A 1 176 ? -8.598 -9.929 -1.222 1.00 92.06 176 ILE A N 1
ATOM 1362 C CA . ILE A 1 176 ? -9.069 -11.092 -0.482 1.00 92.06 176 ILE A CA 1
ATOM 1363 C C . ILE A 1 176 ? -9.482 -10.609 0.908 1.00 92.06 176 ILE A C 1
ATOM 1365 O O . ILE A 1 176 ? -8.616 -10.236 1.708 1.00 92.06 176 ILE A O 1
ATOM 1369 N N . PRO A 1 177 ? -10.791 -10.573 1.213 1.00 93.19 177 PRO A N 1
ATOM 1370 C CA . PRO A 1 177 ? -11.262 -10.387 2.576 1.00 93.19 177 PRO A CA 1
ATOM 1371 C C . PRO A 1 177 ? -10.674 -11.477 3.472 1.00 93.19 177 PRO A C 1
ATOM 1373 O O . PRO A 1 177 ? -10.754 -12.662 3.154 1.00 93.19 177 PRO A O 1
ATOM 1376 N N . LEU A 1 178 ? -10.072 -11.081 4.589 1.00 93.50 178 LEU A N 1
ATOM 1377 C CA . LEU A 1 178 ? -9.502 -12.019 5.548 1.00 93.50 178 LEU A CA 1
ATOM 1378 C C . LEU A 1 178 ? -10.413 -12.178 6.761 1.00 93.50 178 LEU A C 1
ATOM 1380 O O . LEU A 1 178 ? -11.088 -11.233 7.177 1.00 93.50 178 LEU A O 1
ATOM 1384 N N . ASP A 1 179 ? -10.371 -13.361 7.376 1.00 92.25 179 ASP A N 1
ATOM 1385 C CA . ASP A 1 179 ? -11.000 -13.580 8.674 1.00 92.25 179 ASP A CA 1
ATOM 1386 C C . ASP A 1 179 ? -10.257 -12.766 9.754 1.00 92.25 179 ASP A C 1
ATOM 1388 O O . ASP A 1 179 ? -9.088 -13.049 10.050 1.00 92.25 179 ASP A O 1
ATOM 1392 N N . PRO A 1 180 ? -10.907 -11.766 10.380 1.00 91.12 180 PRO A N 1
ATOM 1393 C CA . PRO A 1 180 ? -10.277 -10.959 11.413 1.00 91.12 180 PRO A CA 1
ATOM 1394 C C . PRO A 1 180 ? -9.911 -11.750 12.670 1.00 91.12 180 PRO A C 1
ATOM 1396 O O . PRO A 1 180 ? -9.117 -11.259 13.466 1.00 91.12 180 PRO A O 1
ATOM 1399 N N . THR A 1 181 ? -10.476 -12.936 12.908 1.00 91.50 181 THR A N 1
ATOM 1400 C CA . THR A 1 181 ? -10.112 -13.751 14.075 1.00 91.50 181 THR A CA 1
ATOM 1401 C C . THR A 1 181 ? -8.695 -14.307 13.959 1.00 91.50 181 THR A C 1
ATOM 1403 O O . THR A 1 181 ? -7.996 -14.384 14.968 1.00 91.50 181 THR A O 1
ATOM 1406 N N . VAL A 1 182 ? -8.252 -14.588 12.730 1.00 90.44 182 VAL A N 1
ATOM 1407 C CA . VAL A 1 182 ? -6.938 -15.163 12.419 1.00 90.44 182 VAL A CA 1
ATOM 1408 C C . VAL A 1 182 ? -5.948 -14.091 11.960 1.00 90.44 182 VAL A C 1
ATOM 1410 O O . VAL A 1 182 ? -4.784 -14.105 12.350 1.00 90.44 182 VAL A O 1
ATOM 1413 N N . ALA A 1 183 ? -6.396 -13.138 11.138 1.00 87.62 183 ALA A N 1
ATOM 1414 C CA . ALA A 1 183 ? -5.510 -12.195 10.456 1.00 87.62 183 ALA A CA 1
ATOM 1415 C C . ALA A 1 183 ? -5.087 -10.982 11.303 1.00 87.62 183 ALA A C 1
ATOM 1417 O O . ALA A 1 183 ? -4.159 -10.258 10.927 1.00 87.62 183 ALA A O 1
ATOM 1418 N N . ILE A 1 184 ? -5.768 -10.718 12.424 1.00 83.62 184 ILE A N 1
ATOM 1419 C CA . ILE A 1 184 ? -5.450 -9.583 13.294 1.00 83.62 184 ILE A CA 1
ATOM 1420 C C . ILE A 1 184 ? -4.532 -10.011 14.440 1.00 83.62 184 ILE A C 1
ATOM 1422 O O . ILE A 1 184 ? -4.882 -10.848 15.270 1.00 83.62 184 ILE A O 1
ATOM 1426 N N . ASP A 1 185 ? -3.362 -9.386 14.542 1.00 85.44 185 ASP A N 1
ATOM 1427 C CA . ASP A 1 185 ? -2.539 -9.530 15.739 1.00 85.44 185 ASP A CA 1
ATOM 1428 C C . ASP A 1 185 ? -3.150 -8.772 16.935 1.00 85.44 185 ASP A C 1
ATOM 1430 O O . ASP A 1 185 ? -3.972 -7.859 16.783 1.00 85.44 185 ASP A O 1
ATOM 1434 N N . ALA A 1 186 ? -2.731 -9.137 18.151 1.00 81.94 186 ALA A N 1
ATOM 1435 C CA . ALA A 1 186 ? -3.240 -8.544 19.390 1.00 81.94 186 ALA A CA 1
ATOM 1436 C C . ALA A 1 186 ? -3.047 -7.015 19.454 1.00 81.94 186 ALA A C 1
ATOM 1438 O O . ALA A 1 186 ? -3.879 -6.302 20.020 1.00 81.94 186 ALA A O 1
ATOM 1439 N N . GLY A 1 187 ? -1.976 -6.492 18.849 1.00 78.38 187 GLY A N 1
ATOM 1440 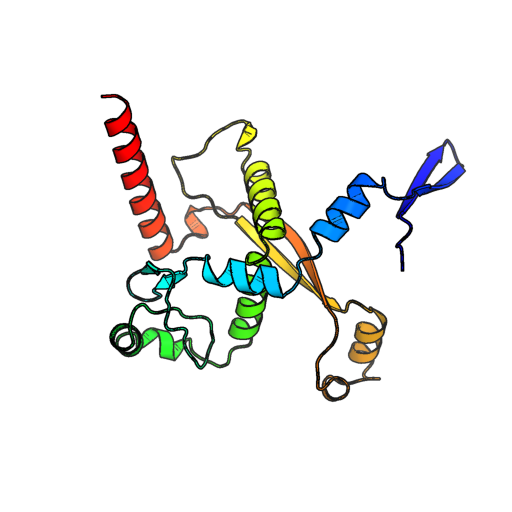C CA . GLY A 1 187 ? -1.711 -5.058 18.791 1.00 78.38 187 GLY A CA 1
ATOM 1441 C C . GLY A 1 187 ? -2.721 -4.332 17.906 1.00 78.38 187 GLY A C 1
ATOM 1442 O O . GLY A 1 187 ? -3.336 -3.358 18.342 1.00 78.38 187 GLY A O 1
ATOM 1443 N N . ARG A 1 188 ? -2.942 -4.830 16.686 1.00 77.88 188 ARG A N 1
ATOM 1444 C CA . ARG A 1 188 ? -3.954 -4.298 15.757 1.00 77.88 188 ARG A CA 1
ATOM 1445 C C . ARG A 1 188 ? -5.367 -4.399 16.326 1.00 77.88 188 ARG A C 1
ATOM 1447 O O . ARG A 1 188 ? -6.146 -3.459 16.173 1.00 77.88 188 ARG A O 1
ATOM 1454 N N . ARG A 1 189 ? -5.680 -5.486 17.039 1.00 86.75 189 ARG A N 1
ATOM 1455 C CA . ARG A 1 189 ? -6.964 -5.660 17.734 1.00 86.75 189 ARG A CA 1
ATOM 1456 C C . ARG A 1 189 ? -7.211 -4.554 18.754 1.00 86.75 189 ARG A C 1
ATOM 1458 O O . ARG A 1 189 ? -8.246 -3.897 18.696 1.00 86.75 189 ARG A O 1
ATOM 1465 N N . LYS A 1 190 ? -6.223 -4.273 19.608 1.00 84.81 190 LYS A N 1
ATOM 1466 C CA . LYS A 1 190 ? -6.305 -3.199 20.606 1.00 84.81 190 LYS A CA 1
ATOM 1467 C C . LYS A 1 190 ? -6.517 -1.820 19.970 1.00 84.81 190 LYS A C 1
ATOM 1469 O O . LYS A 1 190 ? -7.302 -1.027 20.484 1.00 84.81 190 LYS A O 1
ATOM 1474 N N . ILE A 1 191 ? -5.849 -1.534 18.847 1.00 80.19 191 ILE A N 1
ATOM 1475 C CA . ILE A 1 191 ? -6.038 -0.275 18.100 1.00 80.19 191 ILE A CA 1
ATOM 1476 C C . ILE A 1 191 ? -7.490 -0.148 17.625 1.00 80.19 191 ILE A C 1
ATOM 1478 O O . ILE A 1 191 ? -8.110 0.900 17.814 1.00 80.19 191 ILE A O 1
ATOM 1482 N N . TRP A 1 192 ? -8.043 -1.210 17.035 1.00 87.06 192 TRP A N 1
ATOM 1483 C CA . TRP A 1 192 ? -9.428 -1.208 16.568 1.00 87.06 192 TRP A CA 1
ATOM 1484 C C . TRP A 1 192 ? -10.425 -1.022 17.720 1.00 87.06 192 TRP A C 1
ATOM 1486 O O . TRP A 1 192 ? -11.318 -0.182 17.624 1.00 87.06 192 TRP A O 1
ATOM 1496 N N . GLU A 1 193 ? -10.244 -1.729 18.838 1.00 89.94 193 GLU A N 1
ATOM 1497 C CA . GLU A 1 193 ? -11.105 -1.597 20.022 1.00 89.94 193 GLU A CA 1
ATOM 1498 C C . GLU A 1 193 ? -11.109 -0.160 20.560 1.00 89.94 193 GLU A C 1
ATOM 1500 O O . GLU A 1 193 ? -12.170 0.404 20.837 1.00 89.94 193 GLU A O 1
ATOM 1505 N N . GLN A 1 194 ? -9.934 0.472 20.639 1.00 86.06 194 GLN A N 1
ATOM 1506 C CA . GLN A 1 194 ? -9.806 1.870 21.050 1.00 86.06 194 GLN A CA 1
ATOM 1507 C C . GLN A 1 194 ? -10.499 2.832 20.078 1.00 86.06 194 GLN A C 1
ATOM 1509 O O . GLN A 1 194 ? -11.165 3.772 20.517 1.00 86.06 194 GLN A O 1
ATOM 1514 N N . ALA A 1 195 ? -10.366 2.612 18.768 1.00 82.50 195 ALA A N 1
ATOM 1515 C CA . ALA A 1 195 ? -11.049 3.416 17.758 1.00 82.50 195 ALA A CA 1
ATOM 1516 C C . ALA A 1 195 ? -12.577 3.273 17.863 1.00 82.50 195 ALA A C 1
ATOM 1518 O O . ALA A 1 195 ? -13.296 4.275 17.840 1.00 82.50 195 ALA A O 1
ATOM 1519 N N . ARG A 1 196 ? -13.073 2.046 18.070 1.00 87.62 196 ARG A N 1
ATOM 1520 C CA . ARG A 1 196 ? -14.500 1.759 18.261 1.00 87.62 196 ARG A CA 1
ATOM 1521 C C . ARG A 1 196 ? -15.076 2.497 19.470 1.00 87.62 196 ARG A C 1
ATOM 1523 O O . ARG A 1 196 ? -16.126 3.124 19.353 1.00 87.62 196 ARG A O 1
ATOM 1530 N N . LEU A 1 197 ? -14.370 2.489 20.605 1.00 88.06 197 LEU A N 1
ATOM 1531 C CA . LEU A 1 197 ? -14.795 3.205 21.816 1.00 88.06 197 LEU A CA 1
ATOM 1532 C C . LEU A 1 197 ? -14.958 4.715 21.570 1.00 88.06 197 LEU A C 1
ATOM 1534 O O . LEU A 1 197 ? -15.952 5.311 21.992 1.00 88.06 197 LEU A O 1
ATOM 1538 N N . ARG A 1 198 ? -14.039 5.335 20.819 1.00 81.25 198 ARG A N 1
ATOM 1539 C CA . ARG A 1 198 ? -14.128 6.765 20.466 1.00 81.25 198 ARG A CA 1
ATOM 1540 C C . ARG A 1 198 ? -15.354 7.079 19.609 1.00 81.25 198 ARG A C 1
ATOM 1542 O O . ARG A 1 198 ? -16.019 8.082 19.855 1.00 81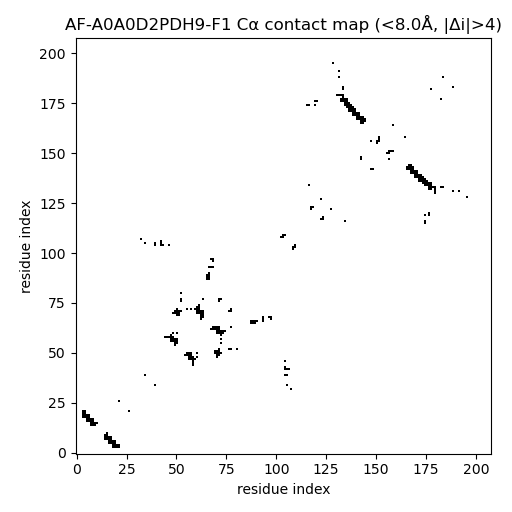.25 198 ARG A O 1
ATOM 1549 N N . MET A 1 199 ? -15.687 6.213 18.651 1.00 77.75 199 MET A N 1
ATOM 1550 C CA . MET A 1 199 ? -16.883 6.385 17.818 1.00 77.75 199 MET A CA 1
ATOM 1551 C C . MET A 1 199 ? -18.171 6.280 18.637 1.00 77.75 199 MET A C 1
ATOM 1553 O O . MET A 1 199 ? -19.077 7.093 18.462 1.00 77.75 199 MET A O 1
ATOM 1557 N N . THR A 1 200 ? -18.242 5.336 19.582 1.00 76.75 200 THR A N 1
ATOM 1558 C CA . THR A 1 200 ? -19.422 5.209 20.454 1.00 76.75 200 THR A CA 1
ATOM 1559 C C . THR A 1 200 ? -19.626 6.425 21.354 1.00 76.75 200 THR A C 1
ATOM 1561 O O . THR A 1 200 ? -20.766 6.825 21.577 1.00 76.75 200 THR A O 1
ATOM 1564 N N . HIS A 1 201 ? -18.542 7.049 21.825 1.00 71.94 201 HIS A N 1
ATOM 1565 C CA . HIS A 1 201 ? -18.616 8.286 22.601 1.00 71.94 201 HIS A CA 1
ATOM 1566 C C . HIS A 1 201 ? -19.141 9.448 21.748 1.00 71.94 201 HIS A C 1
ATOM 1568 O O . HIS A 1 201 ? -20.073 10.140 22.148 1.00 71.94 201 HIS A O 1
ATOM 1574 N N . TRP A 1 202 ? -18.599 9.617 20.539 1.00 69.25 202 TRP A N 1
ATOM 1575 C CA . TRP A 1 202 ? -19.019 10.667 19.607 1.00 69.25 202 TRP A CA 1
ATOM 1576 C C . TRP A 1 202 ? -20.498 10.556 19.197 1.00 69.25 202 TRP A C 1
ATOM 1578 O O . TRP A 1 202 ? -21.196 11.564 19.100 1.00 69.25 202 TRP A O 1
ATOM 1588 N N . ALA A 1 203 ? -21.005 9.333 19.010 1.00 72.00 203 ALA A N 1
ATOM 1589 C CA . ALA A 1 203 ? -22.405 9.083 18.661 1.00 72.00 203 ALA A CA 1
ATOM 1590 C C . ALA A 1 203 ? -23.401 9.317 19.817 1.00 72.00 203 ALA A C 1
ATOM 1592 O O . ALA A 1 203 ? -24.611 9.353 19.572 1.00 72.00 203 ALA A O 1
ATOM 1593 N N . ARG A 1 204 ? -22.924 9.429 21.066 1.00 73.31 204 ARG A N 1
ATOM 1594 C CA . ARG A 1 204 ? -23.748 9.833 22.219 1.00 73.31 204 ARG A CA 1
ATOM 1595 C C . ARG A 1 204 ? -23.824 11.352 22.322 1.00 73.31 204 ARG A C 1
ATOM 1597 O O . ARG A 1 204 ? -24.916 11.889 22.305 1.00 73.31 204 ARG A O 1
ATOM 1604 N N . THR A 1 205 ? -22.684 12.038 22.258 1.00 75.88 205 THR A N 1
ATOM 1605 C CA . THR A 1 205 ? -22.589 13.505 22.412 1.00 75.88 205 THR A CA 1
ATOM 1606 C C . THR A 1 205 ? -23.264 14.338 21.314 1.00 75.88 205 THR A C 1
ATOM 1608 O O . THR A 1 205 ? -23.262 15.555 21.405 1.00 75.88 205 THR A O 1
ATOM 1611 N N . ARG A 1 206 ? -23.760 13.722 20.234 1.00 70.12 206 ARG A N 1
ATOM 1612 C CA . ARG A 1 206 ? -24.512 14.398 19.156 1.00 70.12 206 ARG A CA 1
ATOM 1613 C C . ARG A 1 206 ? -26.024 14.173 19.216 1.00 70.12 206 ARG A C 1
ATOM 1615 O O . ARG A 1 206 ? -26.735 14.692 18.361 1.00 70.12 206 ARG A O 1
ATOM 1622 N N . ARG A 1 207 ? -26.489 13.314 20.124 1.00 64.31 207 ARG A N 1
ATOM 1623 C CA . ARG A 1 207 ? -27.919 13.056 20.335 1.00 64.31 207 ARG A CA 1
ATOM 1624 C C . ARG A 1 207 ? -28.519 13.900 21.459 1.00 64.31 207 ARG A C 1
ATOM 1626 O O . ARG A 1 207 ? -29.741 13.924 21.556 1.00 64.31 207 ARG A O 1
ATOM 1633 N N . ASP A 1 208 ? -27.666 14.572 22.224 1.00 56.31 208 ASP A N 1
ATOM 1634 C CA . ASP A 1 208 ? -28.006 15.594 23.214 1.00 56.31 208 ASP A CA 1
ATOM 1635 C C . ASP A 1 208 ? -27.783 16.983 22.597 1.00 56.31 208 ASP A C 1
ATOM 1637 O O . ASP A 1 208 ? -28.576 17.900 22.902 1.00 56.31 208 ASP A O 1
#

Sequence (208 aa):
MPTEIIETSMVGDITIVHTVKPKKSMSEMHEKCLILTKRMKAFRKTLTSACGFCQKLQTDELVCAKCKVAAYCSKEVRLRKPTHKLVCRESKAAAKLKLVHTFAASPLILSMLTDTFSLAFDFHNKIILDRPLIMQCDLVVDAADLSIIFSLTSGKQTPDDYPDGVEGMIQLKTFIPLDPTVAIDAGRRKIWEQARLRMTHWARTRRD

Radius of gyration: 22.51 Å; Cα contacts (8 Å, |Δi|>4): 193; chains: 1; bounding box: 52×34×61 Å

Mean predicted aligned error: 10.73 Å

Foldseek 3Di:
DDDFDWDWDDDPPDIDTDRDDPDPVVVVVVVVLPDDPVNLVVLLLVDWDQQPQPGDTDSDWDQDPQLSAHTHPDPVSVVPCVVVVVVRDNDPVSVVVVVVVSQCSRPVSVVVVVVVQCVVVVVVPDDDLPDDWDKDWDKDKAAPDCVVVVCCVVVVDHVVVCPVDGHIDIDTDDIGTDDCVPPDDPVNVVVSVVVSVVVVVVVVVVVD

Secondary structure (DSSP, 8-state):
----EEEEEEETTEEEEEEEPPPHHHHHHHHHHS--HHHHHHHHHH--EE-TTT--EESS-EE-TTTS--EESSHHHHHT-HHHHHH-S--HHHHHHHHHHHHHT-HHHHHHHHHHHHHHTTTTT----SS--EEEEEEEEEESSHHHHHHHHTTSS-GGG-TT---EEEEEEEEEEE-HHHH--HHHHHHHHHHHHHHHHHTTTTT-

Solvent-accessible surface area (backbone atoms only — not comparable to full-atom values): 12638 Å² total; per-residue (Å²): 130,88,80,77,44,78,47,78,48,76,62,85,95,43,80,47,78,42,80,45,76,76,55,67,69,57,52,55,47,49,61,70,61,53,72,50,67,68,56,40,57,55,46,50,60,70,44,65,47,51,15,70,79,82,56,53,72,38,63,75,62,52,56,35,86,76,36,68,65,53,32,18,80,42,73,67,60,53,68,74,39,64,72,51,62,79,70,58,45,89,38,74,64,31,59,52,46,51,49,51,53,55,52,58,37,31,69,66,52,42,48,53,53,50,53,51,50,36,61,77,64,42,46,90,81,43,85,78,82,91,61,77,86,46,70,50,69,47,75,46,80,44,59,68,50,63,68,57,54,53,31,45,75,71,63,77,40,56,75,79,81,36,84,90,58,75,67,62,41,81,41,82,76,50,77,43,81,47,61,47,86,77,72,46,52,74,67,60,46,51,53,50,52,56,53,51,52,53,51,58,52,55,66,50,74,72,77,113